Protein AF-0000000085179871 (afdb_homodimer)

Sequence (334 aa):
MARILAFILALGLALAQHQHGSPSQSSPERAFLSGMIAHHEGALEMARLALPALKDPEVKAWAESILKEQEGEIRAMRALLPRFGGLDGGAYQAMRGEMVDLLARLRAAQDRERAFVELMLLHHKGAVEMALEVLLSGRDTEVLNLAKAIALAQTEEIHRFRLWLLRMARILAFILALGLALAQHQHGSPSQSSPERAFLSGMIAHHEGALEMARLALPALKDPEVKAWAESILKEQEGEIRAMRALLPRFGGLDGGAYQAMRGEMVDLLARLRAAQDRERAFVELMLLHHKGAVEMALEVLLSGRDTEVLNLAKAIALAQTEEIHRFRLWLLR

pLDDT: mean 89.03, std 23.15, range [27.95, 99.0]

Solvent-accessible surface area (backbone atoms only — not comparable to full-atom values): 18170 Å² total; per-residue (Å²): 136,83,80,77,79,75,76,76,74,75,76,71,74,73,70,72,70,68,74,64,74,63,86,83,71,66,50,50,57,25,36,44,42,22,22,48,40,29,44,37,51,33,49,41,55,42,32,63,67,41,55,86,66,43,77,54,67,67,61,46,50,48,39,54,48,47,46,53,52,40,52,52,49,40,54,54,40,60,70,50,30,64,83,57,76,33,78,33,62,66,40,21,50,56,30,37,54,55,29,52,52,54,43,50,53,45,71,69,38,88,56,42,50,64,40,46,46,54,49,48,35,53,52,32,51,52,49,32,53,51,24,50,55,32,44,74,66,47,86,52,66,70,59,46,52,49,29,48,52,49,27,46,53,33,47,55,48,33,51,55,39,40,59,56,68,71,105,135,81,78,75,76,76,76,73,75,74,74,71,74,73,71,73,69,69,73,63,73,64,86,84,71,66,50,49,58,26,36,44,43,24,22,49,39,28,44,38,50,35,50,42,54,43,32,65,67,40,57,86,67,44,77,54,68,68,59,46,49,48,39,53,48,47,45,54,52,38,51,53,50,39,54,54,41,61,70,50,30,64,84,57,77,33,78,33,62,65,40,22,50,56,30,37,52,56,30,51,51,53,42,50,53,46,72,69,39,87,57,42,50,64,41,48,45,55,50,47,36,52,52,32,51,52,50,31,53,51,24,50,56,32,46,74,66,47,86,51,66,69,58,46,50,48,30,47,52,50,28,46,55,33,47,56,48,32,51,53,41,40,59,55,68,71,105

Foldseek 3Di:
DPPPPPPPPPPPPPPPPPPPPPPPPQALLQLLLQLLLLLLVLLLLLLVVLLVVADDPVLNVVSVVSNVVSVVLNVVSQVCNVVRPHHPPVSNVVNNVVSVVLSVQLVPDPRNSLSSLVSLLVSLVVLLVSLVVCCVGPDDPVSVVSSVVSNVVSVVSNVVSVVVNVD/DPPPPPPPPPPPPPPPPPPPPPPPPQALLQLLLQLLLLLLVLLLLLLVVLLVVADDPVLNVVSVVSNVVSVVLNVVSQVCNVVRPHHPPVSNVVNNVVSVVLSVQLVPDPRNSLSSLVSLLVSLVVLLVSLVVCCVGPDDPVSVVSSVVSNVVSVVSNVVSVVVNVD

Radius of gyration: 27.86 Å; Cα contacts (8 Å, |Δi|>4): 367; chains: 2; bounding box: 119×83×83 Å

Organism: NCBI:txid751945

Secondary structure (DSSP, 8-state):
---------------------SS----HHHHHHHHHHHHHHHHHHHHHHHGGG--SHHHHHHHHHHHHHHHHHHHHHHHHGGGGTS--HHHHHHHHHHHHHHHHHHHH-SSHHHHHHHHHHHHHHHHHHHHHHHHHH---HHHHHHHHHHHHHHHHHHHHHHHHHT-/---------------------SS----HHHHHHHHHHHHHHHHHHHHHHHGGG--SHHHHHHHHHHHHHHHHHHHHHHHHGGGGTS--HHHHHHHHHHHHHHHHHHHH-SSHHHHHHHHHHHHHHHHHHHHHHHHHH---HHHHHHHHHHHHHHHHHHHHHHHHHT-

Structure (mmCIF, N/CA/C/O backbone):
data_AF-0000000085179871-model_v1
#
loop_
_entity.id
_entity.type
_entity.pdbx_description
1 polymer 'DUF305 domain-containing protein'
#
loop_
_atom_site.group_PDB
_atom_site.id
_atom_site.type_symbol
_atom_site.label_atom_id
_atom_site.label_alt_id
_atom_site.label_comp_id
_atom_site.label_asym_id
_atom_site.label_entity_id
_atom_site.label_seq_id
_atom_site.pdbx_PDB_ins_code
_atom_site.Cartn_x
_atom_site.Cartn_y
_atom_site.Cartn_z
_atom_site.occupancy
_atom_site.B_iso_or_equiv
_atom_site.auth_seq_id
_atom_site.auth_comp_id
_atom_site.auth_asym_id
_atom_site.auth_atom_id
_atom_site.pdbx_PDB_model_num
ATOM 1 N N . MET A 1 1 ? 57.094 -14.352 -62.594 1 28.33 1 MET A N 1
ATOM 2 C CA . MET A 1 1 ? 56.75 -13.297 -61.656 1 28.33 1 MET A CA 1
ATOM 3 C C . MET A 1 1 ? 55.375 -13.531 -61.031 1 28.33 1 MET A C 1
ATOM 5 O O . MET A 1 1 ? 54.344 -13.289 -61.688 1 28.33 1 MET A O 1
ATOM 9 N N . ALA A 1 2 ? 55.312 -14.609 -60.25 1 33.41 2 ALA A N 1
ATOM 10 C CA . ALA A 1 2 ? 54.188 -15.234 -59.531 1 33.41 2 ALA A CA 1
ATOM 11 C C . ALA A 1 2 ? 53.531 -14.258 -58.562 1 33.41 2 ALA A C 1
ATOM 13 O O . ALA A 1 2 ? 54.219 -13.711 -57.688 1 33.41 2 ALA A O 1
ATOM 14 N N . ARG A 1 3 ? 52.562 -13.438 -59.031 1 28.19 3 ARG A N 1
ATOM 15 C CA . ARG A 1 3 ? 51.844 -12.414 -58.281 1 28.19 3 ARG A CA 1
ATOM 16 C C . ARG A 1 3 ? 51.156 -13.008 -57.031 1 28.19 3 ARG A C 1
ATOM 18 O O . ARG A 1 3 ? 50.406 -13.984 -57.125 1 28.19 3 ARG A O 1
ATOM 25 N N . ILE A 1 4 ? 51.812 -13.07 -55.906 1 30.19 4 ILE A N 1
ATOM 26 C CA . ILE A 1 4 ? 51.438 -13.438 -54.562 1 30.19 4 ILE A CA 1
ATOM 27 C C . ILE A 1 4 ? 50.25 -12.57 -54.125 1 30.19 4 ILE A C 1
ATOM 29 O O . ILE A 1 4 ? 50.406 -11.352 -54 1 30.19 4 ILE A O 1
ATOM 33 N N . LEU A 1 5 ? 49.062 -12.773 -54.625 1 29.72 5 LEU A N 1
ATOM 34 C CA . LEU A 1 5 ? 47.906 -12.016 -54.156 1 29.72 5 LEU A CA 1
ATOM 35 C C . LEU A 1 5 ? 47.688 -12.211 -52.656 1 29.72 5 LEU A C 1
ATOM 37 O O . LEU A 1 5 ? 47.5 -13.336 -52.188 1 29.72 5 LEU A O 1
ATOM 41 N N . ALA A 1 6 ? 48.344 -11.344 -51.844 1 29.2 6 ALA A N 1
ATOM 42 C CA . ALA A 1 6 ? 48.219 -11.266 -50.406 1 29.2 6 ALA A CA 1
ATOM 43 C C . ALA A 1 6 ? 46.75 -11.016 -50 1 29.2 6 ALA A C 1
ATOM 45 O O . ALA A 1 6 ? 46.156 -10.039 -50.438 1 29.2 6 ALA A O 1
ATOM 46 N N . PHE A 1 7 ? 46 -12.109 -49.875 1 28.59 7 PHE A N 1
ATOM 47 C CA . PHE A 1 7 ? 44.656 -12.008 -49.312 1 28.59 7 PHE A CA 1
ATOM 48 C C . PHE A 1 7 ? 44.656 -11.32 -47.969 1 28.59 7 PHE A C 1
ATOM 50 O O . PHE A 1 7 ? 45.344 -11.781 -47.031 1 28.59 7 PHE A O 1
ATOM 57 N N . ILE A 1 8 ? 44.625 -9.984 -47.969 1 29.17 8 ILE A N 1
ATOM 58 C CA . ILE A 1 8 ? 44.5 -9.203 -46.75 1 29.17 8 ILE A CA 1
ATOM 59 C C . ILE A 1 8 ? 43.219 -9.617 -46 1 29.17 8 ILE A C 1
ATOM 61 O O . ILE A 1 8 ? 42.125 -9.508 -46.531 1 29.17 8 ILE A O 1
ATOM 65 N N . LEU A 1 9 ? 43.344 -10.688 -45.219 1 29.89 9 LEU A N 1
ATOM 66 C CA . LEU A 1 9 ? 42.312 -11.086 -44.281 1 29.89 9 LEU A CA 1
ATOM 67 C C . LEU A 1 9 ? 41.875 -9.906 -43.438 1 29.89 9 LEU A C 1
ATOM 69 O O . LEU A 1 9 ? 42.656 -9.344 -42.688 1 29.89 9 LEU A O 1
ATOM 73 N N . ALA A 1 10 ? 40.938 -9.086 -43.969 1 30.11 10 ALA A N 1
ATOM 74 C CA . ALA A 1 10 ? 40.281 -8.047 -43.156 1 30.11 10 ALA A CA 1
ATOM 75 C C . ALA A 1 10 ? 39.688 -8.633 -41.906 1 30.11 10 ALA A C 1
ATOM 77 O O . ALA A 1 10 ? 38.781 -9.477 -41.969 1 30.11 10 ALA A O 1
ATOM 78 N N . LEU A 1 11 ? 40.531 -8.867 -40.875 1 32.94 11 LEU A N 1
ATOM 79 C CA . LEU A 1 11 ? 40.031 -9.133 -39.531 1 32.94 11 LEU A CA 1
ATOM 80 C C . LEU A 1 11 ? 39 -8.109 -39.125 1 32.94 11 LEU A C 1
ATOM 82 O O . LEU A 1 11 ? 39.281 -6.922 -39 1 32.94 11 LEU A O 1
ATOM 86 N N . GLY A 1 12 ? 37.812 -8.188 -39.75 1 30.86 12 GLY A N 1
ATOM 87 C CA . GLY A 1 12 ? 36.75 -7.383 -39.188 1 30.86 12 GLY A CA 1
ATOM 88 C C . GLY A 1 12 ? 36.625 -7.473 -37.688 1 30.86 12 GLY A C 1
ATOM 89 O O . GLY A 1 12 ? 36.438 -8.562 -37.125 1 30.86 12 GLY A O 1
ATOM 90 N N . LEU A 1 13 ? 37.438 -6.66 -37 1 33.62 13 LEU A N 1
ATOM 91 C CA . LEU A 1 13 ? 37.25 -6.406 -35.562 1 33.62 13 LEU A CA 1
ATOM 92 C C . LEU A 1 13 ? 35.75 -6.176 -35.25 1 33.62 13 LEU A C 1
ATOM 94 O O . LEU A 1 13 ? 35.188 -5.16 -35.656 1 33.62 13 LEU A O 1
ATOM 98 N N . ALA A 1 14 ? 34.969 -7.195 -35.344 1 34.03 14 ALA A N 1
ATOM 99 C CA . ALA A 1 14 ? 33.656 -7.051 -34.719 1 34.03 14 ALA A CA 1
ATOM 100 C C . ALA A 1 14 ? 33.75 -6.355 -33.375 1 34.03 14 ALA A C 1
ATOM 102 O O . ALA A 1 14 ? 34.312 -6.918 -32.406 1 34.03 14 ALA A O 1
ATOM 103 N N . LEU A 1 15 ? 34.031 -5.047 -33.344 1 30.52 15 LEU A N 1
ATOM 104 C CA . LEU A 1 15 ? 33.781 -4.355 -32.062 1 30.52 15 LEU A CA 1
ATOM 105 C C . LEU A 1 15 ? 32.438 -4.809 -31.453 1 30.52 15 LEU A C 1
ATOM 107 O O . LEU A 1 15 ? 31.391 -4.664 -32.062 1 30.52 15 LEU A O 1
ATOM 111 N N . ALA A 1 16 ? 32.406 -5.941 -30.812 1 34.38 16 ALA A N 1
ATOM 112 C CA . ALA A 1 16 ? 31.312 -6.156 -29.859 1 34.38 16 ALA A CA 1
ATOM 113 C C . ALA A 1 16 ? 30.938 -4.852 -29.156 1 34.38 16 ALA A C 1
ATOM 115 O O . ALA A 1 16 ? 31.734 -4.309 -28.375 1 34.38 16 ALA A O 1
ATOM 116 N N . GLN A 1 17 ? 30.297 -3.949 -29.828 1 31.55 17 GLN A N 1
ATOM 117 C CA . GLN A 1 17 ? 29.688 -2.869 -29.062 1 31.55 17 GLN A CA 1
ATOM 118 C C . GLN A 1 17 ? 29.125 -3.377 -27.734 1 31.55 17 GLN A C 1
ATOM 120 O O . GLN A 1 17 ? 28.297 -4.281 -27.719 1 31.55 17 GLN A O 1
ATOM 125 N N . HIS A 1 18 ? 29.938 -3.461 -26.75 1 34.62 18 HIS A N 1
ATOM 126 C CA . HIS A 1 18 ? 29.375 -3.465 -25.406 1 34.62 18 HIS A CA 1
ATOM 127 C C . HIS A 1 18 ? 28.125 -2.602 -25.328 1 34.62 18 HIS A C 1
ATOM 129 O O . HIS A 1 18 ? 28.156 -1.416 -25.656 1 34.62 18 HIS A O 1
ATOM 135 N N . GLN A 1 19 ? 27.031 -3.018 -25.828 1 33.88 19 GLN A N 1
ATOM 136 C CA . GLN A 1 19 ? 25.828 -2.307 -25.438 1 33.88 19 GLN A CA 1
ATOM 137 C C . GLN A 1 19 ? 25.984 -1.624 -24.078 1 33.88 19 GLN A C 1
ATOM 139 O O . GLN A 1 19 ? 26.219 -2.289 -23.062 1 33.88 19 GLN A O 1
ATOM 144 N N . HIS A 1 20 ? 26.75 -0.564 -23.969 1 34.75 20 HIS A N 1
ATOM 145 C CA . HIS A 1 20 ? 26.578 0.352 -22.859 1 34.75 20 HIS A CA 1
ATOM 146 C C . HIS A 1 20 ? 25.125 0.351 -22.359 1 34.75 20 HIS A C 1
ATOM 148 O O . HIS A 1 20 ? 24.203 0.518 -23.156 1 34.75 20 HIS A O 1
ATOM 154 N N . GLY A 1 21 ? 24.75 -0.452 -21.469 1 37.41 21 GLY A N 1
ATOM 155 C CA . GLY A 1 21 ? 23.469 -0.139 -20.844 1 37.41 21 GLY A CA 1
ATOM 156 C C . GLY A 1 21 ? 23.125 1.337 -20.906 1 37.41 21 GLY A C 1
ATOM 157 O O . GLY A 1 21 ? 24.016 2.191 -20.844 1 37.41 21 GLY A O 1
ATOM 158 N N . SER A 1 22 ? 22.406 1.811 -21.844 1 40.19 22 SER A N 1
ATOM 159 C CA . SER A 1 22 ? 22.016 3.207 -22 1 40.19 22 SER A CA 1
ATOM 160 C C . SER A 1 22 ? 22.297 4.004 -20.734 1 40.19 22 SER A C 1
ATOM 162 O O . SER A 1 22 ? 22.406 3.438 -19.641 1 40.19 22 SER A O 1
ATOM 164 N N . PRO A 1 23 ? 22.375 5.293 -20.594 1 41.72 23 PRO A N 1
ATOM 165 C CA . PRO A 1 23 ? 22.625 6.098 -19.391 1 41.72 23 PRO A CA 1
ATOM 166 C C . PRO A 1 23 ? 22.031 5.484 -18.125 1 41.72 23 PRO A C 1
ATOM 168 O O . PRO A 1 23 ? 21.062 4.723 -18.203 1 41.72 23 PRO A O 1
ATOM 171 N N . SER A 1 24 ? 22.781 5.215 -16.938 1 47.66 24 SER A N 1
ATOM 172 C CA . SER A 1 24 ? 22.891 4.426 -15.719 1 47.66 24 SER A CA 1
ATOM 173 C C . SER A 1 24 ? 21.547 4.363 -14.977 1 47.66 24 SER A C 1
ATOM 175 O O . SER A 1 24 ? 21.141 5.348 -14.367 1 47.66 24 SER A O 1
ATOM 177 N N . GLN A 1 25 ? 20.484 3.887 -15.516 1 65.62 25 GLN A N 1
ATOM 178 C CA . GLN A 1 25 ? 19.203 3.723 -14.852 1 65.62 25 GLN A CA 1
ATOM 179 C C . GLN A 1 25 ? 19.375 3.393 -13.375 1 65.62 25 GLN A C 1
ATOM 181 O O . GLN A 1 25 ? 20.141 2.492 -13.023 1 65.62 25 GLN A O 1
ATOM 186 N N . SER A 1 26 ? 19.062 4.395 -12.555 1 85.56 26 SER A N 1
ATOM 187 C CA . SER A 1 26 ? 19.078 4.246 -11.102 1 85.56 26 SER A CA 1
ATOM 188 C C . SER A 1 26 ? 18.438 2.934 -10.68 1 85.56 26 SER A C 1
ATOM 190 O O . SER A 1 26 ? 17.422 2.512 -11.258 1 85.56 26 SER A O 1
ATOM 192 N N . SER A 1 27 ? 19.281 2.125 -10 1 96.94 27 SER A N 1
ATOM 193 C CA . SER A 1 27 ? 18.672 0.918 -9.453 1 96.94 27 SER A CA 1
ATOM 194 C C . SER A 1 27 ? 17.359 1.239 -8.742 1 96.94 27 SER A C 1
ATOM 196 O O . SER A 1 27 ? 17.141 2.371 -8.305 1 96.94 27 SER A O 1
ATOM 198 N N . PRO A 1 28 ? 16.438 0.298 -8.695 1 98.19 28 PRO A N 1
ATOM 199 C CA . PRO A 1 28 ? 15.219 0.526 -7.926 1 98.19 28 PRO A CA 1
ATOM 200 C C . PRO A 1 28 ? 15.5 0.984 -6.496 1 98.19 28 PRO A C 1
ATOM 202 O O . PRO A 1 28 ? 14.781 1.826 -5.961 1 98.19 28 PRO A O 1
ATOM 205 N N . GLU A 1 29 ? 16.594 0.468 -5.93 1 98.81 29 GLU A N 1
ATOM 206 C CA . GLU A 1 29 ? 16.969 0.862 -4.57 1 98.81 29 GLU A CA 1
ATOM 207 C C . GLU A 1 29 ? 17.344 2.338 -4.512 1 98.81 29 GLU A C 1
ATOM 209 O O . GLU A 1 29 ? 16.875 3.07 -3.635 1 98.81 29 GLU A O 1
ATOM 214 N N . ARG A 1 30 ? 18.188 2.717 -5.434 1 98.81 30 ARG A N 1
ATOM 215 C CA . ARG A 1 30 ? 18.688 4.086 -5.445 1 98.81 30 ARG A CA 1
ATOM 216 C C . ARG A 1 30 ? 17.547 5.082 -5.672 1 98.81 30 ARG A C 1
ATOM 218 O O . ARG A 1 30 ? 17.469 6.105 -4.988 1 98.81 30 ARG A O 1
ATOM 225 N N . ALA A 1 31 ? 16.719 4.805 -6.598 1 98.81 31 ALA A N 1
ATOM 226 C CA . ALA A 1 31 ? 15.586 5.68 -6.887 1 98.81 31 ALA A CA 1
ATOM 227 C C . ALA A 1 31 ? 14.633 5.754 -5.695 1 98.81 31 ALA A C 1
ATOM 229 O O . ALA A 1 31 ? 14.18 6.836 -5.32 1 98.81 31 ALA A O 1
ATOM 230 N N . PHE A 1 32 ? 14.32 4.602 -5.117 1 98.94 32 PHE A N 1
ATOM 231 C CA . PHE A 1 32 ? 13.43 4.535 -3.961 1 98.94 32 PHE A CA 1
ATOM 232 C C . PHE A 1 32 ? 14 5.336 -2.795 1 98.94 32 PHE A C 1
ATOM 234 O O . PHE A 1 32 ? 13.32 6.215 -2.252 1 98.94 32 PHE A O 1
ATOM 241 N N . LEU A 1 33 ? 15.203 5.055 -2.445 1 98.94 33 LEU A N 1
ATOM 242 C CA . LEU A 1 33 ? 15.82 5.719 -1.302 1 98.94 33 LEU A CA 1
ATOM 243 C C . LEU A 1 33 ? 15.875 7.23 -1.516 1 98.94 33 LEU A C 1
ATOM 245 O O . LEU A 1 33 ? 15.516 8 -0.623 1 98.94 33 LEU A O 1
ATOM 249 N N . SER A 1 34 ? 16.25 7.637 -2.678 1 98.94 34 SER A N 1
ATOM 250 C CA . SER A 1 34 ? 16.406 9.055 -2.975 1 98.94 34 SER A CA 1
ATOM 251 C C . SER A 1 34 ? 15.07 9.781 -2.943 1 98.94 34 SER A C 1
ATOM 253 O O . SER A 1 34 ? 14.938 10.828 -2.312 1 98.94 34 SER A O 1
ATOM 255 N N . GLY A 1 35 ? 14.094 9.18 -3.588 1 98.94 35 GLY A N 1
ATOM 256 C CA . GLY A 1 35 ? 12.766 9.781 -3.574 1 98.94 35 GLY A CA 1
ATOM 257 C C . GLY A 1 35 ? 12.125 9.789 -2.199 1 98.94 35 GLY A C 1
ATOM 258 O O . GLY A 1 35 ? 11.492 10.766 -1.809 1 98.94 35 GLY A O 1
ATOM 259 N N . MET A 1 36 ? 12.297 8.719 -1.451 1 99 36 MET A N 1
ATOM 260 C CA . MET A 1 36 ? 11.672 8.586 -0.138 1 99 36 MET A CA 1
ATOM 261 C C . MET A 1 36 ? 12.312 9.531 0.871 1 99 36 MET A C 1
ATOM 263 O O . MET A 1 36 ? 11.633 10.047 1.76 1 99 36 MET A O 1
ATOM 267 N N . ILE A 1 37 ? 13.586 9.773 0.728 1 99 37 ILE A N 1
ATOM 268 C CA . ILE A 1 37 ? 14.242 10.766 1.575 1 99 37 ILE A CA 1
ATOM 269 C C . ILE A 1 37 ? 13.578 12.125 1.384 1 99 37 ILE A C 1
ATOM 271 O O . ILE A 1 37 ? 13.18 12.773 2.357 1 99 37 ILE A O 1
ATOM 275 N N . ALA A 1 38 ? 13.422 12.57 0.143 1 99 38 ALA A N 1
ATOM 276 C CA . ALA A 1 38 ? 12.773 13.852 -0.132 1 99 38 ALA A CA 1
ATOM 277 C C . ALA A 1 38 ? 11.328 13.844 0.365 1 99 38 ALA A C 1
ATOM 279 O O . ALA A 1 38 ? 10.844 14.844 0.905 1 99 38 ALA A O 1
ATOM 280 N N . HIS A 1 39 ? 10.648 12.742 0.159 1 99 39 HIS A N 1
ATOM 281 C CA . HIS A 1 39 ? 9.266 12.562 0.604 1 99 39 HIS A CA 1
ATOM 282 C C . HIS A 1 39 ? 9.148 12.758 2.111 1 99 39 HIS A C 1
ATOM 284 O O . HIS A 1 39 ? 8.297 13.516 2.58 1 99 39 HIS A O 1
ATOM 290 N N . HIS A 1 40 ? 10.062 12.109 2.865 1 99 40 HIS A N 1
ATOM 291 C CA . HIS A 1 40 ? 10.062 12.203 4.32 1 99 40 HIS A CA 1
ATOM 292 C C . HIS A 1 40 ? 10.461 13.594 4.785 1 99 40 HIS A C 1
ATOM 294 O O . HIS A 1 40 ? 9.938 14.094 5.785 1 99 40 HIS A O 1
ATOM 300 N N . GLU A 1 41 ? 11.422 14.203 4.109 1 98.94 41 GLU A N 1
ATOM 301 C CA . GLU A 1 41 ? 11.789 15.57 4.441 1 98.94 41 GLU A CA 1
ATOM 302 C C . GLU A 1 41 ? 10.602 16.516 4.301 1 98.94 41 GLU A C 1
ATOM 304 O O . GLU A 1 41 ? 10.414 17.422 5.121 1 98.94 41 GLU A O 1
ATOM 309 N N . GLY A 1 42 ? 9.812 16.281 3.275 1 98.94 42 GLY A N 1
ATOM 310 C CA . GLY A 1 42 ? 8.586 17.047 3.129 1 98.94 42 GLY A CA 1
ATOM 311 C C . GLY A 1 42 ? 7.629 16.875 4.297 1 98.94 42 GLY A C 1
ATOM 312 O O . GLY A 1 42 ? 7 17.844 4.738 1 98.94 42 GLY A O 1
ATOM 313 N N . ALA A 1 43 ? 7.508 15.695 4.797 1 98.94 43 ALA A N 1
ATOM 314 C CA . ALA A 1 43 ? 6.652 15.43 5.953 1 98.94 43 ALA A CA 1
ATOM 315 C C . ALA A 1 43 ? 7.125 16.219 7.176 1 98.94 43 ALA A C 1
ATOM 317 O O . ALA A 1 43 ? 6.309 16.719 7.949 1 98.94 43 ALA A O 1
ATOM 318 N N . LEU A 1 44 ? 8.43 16.219 7.363 1 99 44 LEU A N 1
ATOM 319 C CA . LEU A 1 44 ? 8.977 16.969 8.484 1 99 44 LEU A CA 1
ATOM 320 C C . LEU A 1 44 ? 8.609 18.453 8.375 1 99 44 LEU A C 1
ATOM 322 O O . LEU A 1 44 ? 8.203 19.062 9.359 1 99 44 LEU A O 1
ATOM 326 N N . GLU A 1 45 ? 8.766 19.031 7.242 1 98.94 45 GLU A N 1
ATOM 327 C CA . GLU A 1 45 ? 8.422 20.422 7.035 1 98.94 45 GLU A CA 1
ATOM 328 C C . GLU A 1 45 ? 6.938 20.672 7.309 1 98.94 45 GLU A C 1
ATOM 330 O O . GLU A 1 45 ? 6.578 21.656 7.953 1 98.94 45 GLU A O 1
ATOM 335 N N . MET A 1 46 ? 6.094 19.766 6.859 1 99 46 MET A N 1
ATOM 336 C CA . MET A 1 46 ? 4.656 19.906 7.066 1 99 46 MET A CA 1
ATOM 337 C C . MET A 1 46 ? 4.309 19.828 8.547 1 99 46 MET A C 1
ATOM 339 O O . MET A 1 46 ? 3.502 20.609 9.047 1 99 46 MET A O 1
ATOM 343 N N . ALA A 1 47 ? 4.879 18.859 9.211 1 98.94 47 ALA A N 1
ATOM 344 C CA . ALA A 1 47 ? 4.609 18.688 10.641 1 98.94 47 ALA A CA 1
ATOM 345 C C . ALA A 1 47 ? 5.055 19.922 11.43 1 98.94 47 ALA A C 1
ATOM 347 O O . ALA A 1 47 ? 4.324 20.406 12.289 1 98.94 47 ALA A O 1
ATOM 348 N N . ARG A 1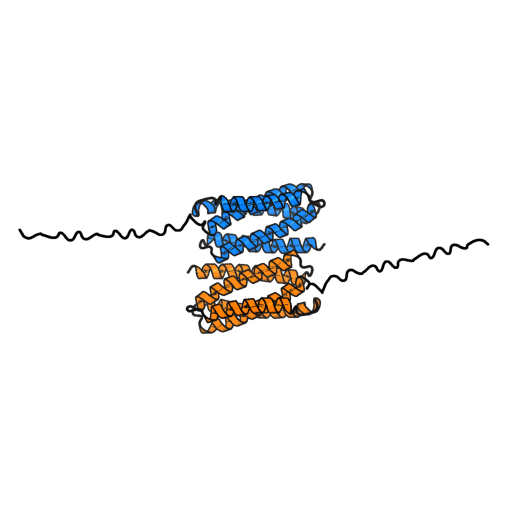 48 ? 6.242 20.406 11.125 1 98.94 48 ARG A N 1
ATOM 349 C CA . ARG A 1 48 ? 6.762 21.594 11.812 1 98.94 48 ARG A CA 1
ATOM 350 C C . ARG A 1 48 ? 5.887 22.812 11.555 1 98.94 48 ARG A C 1
ATOM 352 O O . ARG A 1 48 ? 5.648 23.609 12.453 1 98.94 48 ARG A O 1
ATOM 359 N N . LEU A 1 49 ? 5.391 22.922 10.375 1 98.94 49 LEU A N 1
ATOM 360 C CA . LEU A 1 49 ? 4.5 24.031 10.023 1 98.94 49 LEU A CA 1
ATOM 361 C C . LEU A 1 49 ? 3.184 23.922 10.789 1 98.94 49 LEU A C 1
ATOM 363 O O . LEU A 1 49 ? 2.625 24.922 11.219 1 98.94 49 LEU A O 1
ATOM 367 N N . ALA A 1 50 ? 2.689 22.734 10.938 1 98.88 50 ALA A N 1
ATOM 368 C CA . ALA A 1 50 ? 1.349 22.516 11.469 1 98.88 50 ALA A CA 1
ATOM 369 C C . ALA A 1 50 ? 1.342 22.625 12.992 1 98.88 50 ALA A C 1
ATOM 371 O O . ALA A 1 50 ? 0.336 23.016 13.594 1 98.88 50 ALA A O 1
ATOM 372 N N . LEU A 1 51 ? 2.439 22.25 13.625 1 98.81 51 LEU A N 1
ATOM 373 C CA . LEU A 1 51 ? 2.504 21.984 15.062 1 98.81 51 LEU A CA 1
ATOM 374 C C . LEU A 1 51 ? 1.948 23.172 15.859 1 98.81 51 LEU A C 1
ATOM 376 O O . LEU A 1 51 ? 1.088 22.984 16.719 1 98.81 51 LEU A O 1
ATOM 380 N N . PRO A 1 52 ? 2.236 24.469 15.555 1 98.44 52 PRO A N 1
ATOM 381 C CA . PRO A 1 52 ? 1.756 25.594 16.375 1 98.44 52 PRO A CA 1
ATOM 382 C C . PRO A 1 52 ? 0.243 25.766 16.297 1 98.44 52 PRO A C 1
ATOM 384 O O . PRO A 1 52 ? -0.36 26.375 17.188 1 98.44 52 PRO A O 1
ATOM 387 N N . ALA A 1 53 ? -0.372 25.234 15.289 1 98.12 53 ALA A N 1
ATOM 388 C CA . ALA A 1 53 ? -1.792 25.469 15.047 1 98.12 53 ALA A CA 1
ATOM 389 C C . ALA A 1 53 ? -2.637 24.297 15.523 1 98.12 53 ALA A C 1
ATOM 391 O O . ALA A 1 53 ? -3.869 24.359 15.5 1 98.12 53 ALA A O 1
ATOM 392 N N . LEU A 1 54 ? -2.023 23.188 15.906 1 98.75 54 LEU A N 1
ATOM 393 C CA . LEU A 1 54 ? -2.764 21.984 16.25 1 98.75 54 LEU A CA 1
ATOM 394 C C . LEU A 1 54 ? -3.398 22.109 17.625 1 98.75 54 LEU A C 1
ATOM 396 O O . LEU A 1 54 ? -2.746 22.531 18.578 1 98.75 54 LEU A O 1
ATOM 400 N N . LYS A 1 55 ? -4.645 21.734 17.688 1 98.62 55 LYS A N 1
ATOM 401 C CA . LYS A 1 55 ? -5.387 21.859 18.938 1 98.62 55 LYS A CA 1
ATOM 402 C C . LYS A 1 55 ? -5.688 20.484 19.547 1 98.62 55 LYS A C 1
ATOM 404 O O . LYS A 1 55 ? -5.602 20.297 20.766 1 98.62 55 LYS A O 1
ATOM 409 N N . ASP A 1 56 ? -6.07 19.594 18.688 1 98.75 56 ASP A N 1
ATOM 410 C CA . ASP A 1 56 ? -6.398 18.25 19.141 1 98.75 56 ASP A CA 1
ATOM 411 C C . ASP A 1 56 ? -5.156 17.516 19.656 1 98.75 56 ASP A C 1
ATOM 413 O O . ASP A 1 56 ? -4.176 17.375 18.922 1 98.75 56 ASP A O 1
ATOM 417 N N . PRO A 1 57 ? -5.133 16.984 20.875 1 98.81 57 PRO A N 1
ATOM 418 C CA . PRO A 1 57 ? -3.951 16.312 21.422 1 98.81 57 PRO A CA 1
ATOM 419 C C . PRO A 1 57 ? -3.535 15.086 20.625 1 98.81 57 PRO A C 1
ATOM 421 O O . PRO A 1 57 ? -2.346 14.766 20.547 1 98.81 57 PRO A O 1
ATOM 424 N N . GLU A 1 58 ? -4.48 14.438 20.078 1 98.81 58 GLU A N 1
ATOM 425 C CA . GLU A 1 58 ? -4.152 13.273 19.25 1 98.81 58 GLU A CA 1
ATOM 426 C C . GLU A 1 58 ? -3.379 13.68 18 1 98.81 58 GLU A C 1
ATOM 428 O O . GLU A 1 58 ? -2.383 13.047 17.641 1 98.81 58 GLU A O 1
ATOM 433 N N . VAL A 1 59 ? -3.838 14.719 17.375 1 98.94 59 VAL A N 1
ATOM 434 C CA . VAL A 1 59 ? -3.176 15.188 16.156 1 98.94 59 VAL A CA 1
ATOM 435 C C . VAL A 1 59 ? -1.789 15.727 16.5 1 98.94 59 VAL A C 1
ATOM 437 O O . VAL A 1 59 ? -0.829 15.5 15.758 1 98.94 59 VAL A O 1
ATOM 440 N N . LYS A 1 60 ? -1.636 16.406 17.609 1 98.94 60 LYS A N 1
ATOM 441 C CA . LYS A 1 60 ? -0.328 16.875 18.062 1 98.94 60 LYS A CA 1
ATOM 442 C C . LYS A 1 60 ? 0.626 15.695 18.266 1 98.94 60 LYS A C 1
ATOM 444 O O . LYS A 1 60 ? 1.779 15.742 17.844 1 98.94 60 LYS A O 1
ATOM 449 N N . ALA A 1 61 ? 0.128 14.672 18.875 1 98.88 61 ALA A N 1
ATOM 450 C CA . ALA A 1 61 ? 0.946 13.492 19.125 1 98.88 61 ALA A CA 1
ATOM 451 C C . ALA A 1 61 ? 1.387 12.852 17.812 1 98.88 61 ALA A C 1
ATOM 453 O O . ALA A 1 61 ? 2.516 12.367 17.688 1 98.88 61 ALA A O 1
ATOM 454 N N . TRP A 1 62 ? 0.428 12.867 16.812 1 98.94 62 TRP A N 1
ATOM 455 C CA . TRP A 1 62 ? 0.79 12.336 15.508 1 98.94 62 TRP A CA 1
ATOM 456 C C . TRP A 1 62 ? 1.909 13.156 14.875 1 98.94 62 TRP A C 1
ATOM 458 O O . TRP A 1 62 ? 2.873 12.602 14.344 1 98.94 62 TRP A O 1
ATOM 468 N N . ALA A 1 63 ? 1.792 14.438 14.898 1 98.94 63 ALA A N 1
ATOM 469 C CA . ALA A 1 63 ? 2.811 15.305 14.312 1 98.94 63 ALA A CA 1
ATOM 470 C C . ALA A 1 63 ? 4.172 15.07 14.953 1 98.94 63 ALA A C 1
ATOM 472 O O . ALA A 1 63 ? 5.188 14.969 14.258 1 98.94 63 ALA A O 1
ATOM 473 N N . GLU A 1 64 ? 4.199 14.922 16.266 1 98.88 64 GLU A N 1
ATOM 474 C CA . GLU A 1 64 ? 5.441 14.672 16.984 1 98.88 64 GLU A CA 1
ATOM 475 C C . GLU A 1 64 ? 6.012 13.305 16.641 1 98.88 64 GLU A C 1
ATOM 477 O O . GLU A 1 64 ? 7.223 13.156 16.469 1 98.88 64 GLU A O 1
ATOM 482 N N . SER A 1 65 ? 5.164 12.312 16.562 1 98.88 65 SER A N 1
ATOM 483 C CA . SER A 1 65 ? 5.605 10.969 16.203 1 98.88 65 SER A CA 1
ATOM 484 C C . SER A 1 65 ? 6.164 10.938 14.781 1 98.88 65 SER A C 1
ATOM 486 O O . SER A 1 65 ? 7.16 10.266 14.516 1 98.88 65 SER A O 1
ATOM 488 N N . ILE A 1 66 ? 5.5 11.656 13.914 1 98.94 66 ILE A N 1
ATOM 489 C CA . ILE A 1 66 ? 5.945 11.727 12.523 1 98.94 66 ILE A CA 1
ATOM 490 C C . ILE A 1 66 ? 7.344 12.336 12.461 1 98.94 66 ILE A C 1
ATOM 492 O O . ILE A 1 66 ? 8.211 11.844 11.742 1 98.94 66 ILE A O 1
ATOM 496 N N . LEU A 1 67 ? 7.602 13.406 13.195 1 98.94 67 LEU A N 1
ATOM 497 C CA . LEU A 1 67 ? 8.93 14.016 13.234 1 98.94 67 LEU A CA 1
ATOM 498 C C . LEU A 1 67 ? 9.984 13 13.633 1 98.94 67 LEU A C 1
ATOM 500 O O . LEU A 1 67 ? 11.023 12.883 12.984 1 98.94 67 LEU A O 1
ATOM 504 N N . LYS A 1 68 ? 9.695 12.227 14.641 1 98.88 68 LYS A N 1
ATOM 505 C CA . LYS A 1 68 ? 10.664 11.266 15.164 1 98.88 68 LYS A CA 1
ATOM 506 C C . LYS A 1 68 ? 10.867 10.109 14.188 1 98.88 68 LYS A C 1
ATOM 508 O O . LYS A 1 68 ? 12.008 9.773 13.852 1 98.88 68 LYS A O 1
ATOM 513 N N . GLU A 1 69 ? 9.781 9.547 13.719 1 98.81 69 GLU A N 1
ATOM 514 C CA . GLU A 1 69 ? 9.836 8.352 12.883 1 98.81 69 GLU A CA 1
ATOM 515 C C . GLU A 1 69 ? 10.453 8.656 11.523 1 98.81 69 GLU A C 1
ATOM 517 O O . GLU A 1 69 ? 11.344 7.934 11.062 1 98.81 69 GLU A O 1
ATOM 522 N N . GLN A 1 70 ? 10.062 9.727 10.898 1 98.81 70 GLN A N 1
ATOM 523 C CA . GLN A 1 70 ? 10.555 10.047 9.57 1 98.81 70 GLN A CA 1
ATOM 524 C C . GLN A 1 70 ? 12.016 10.5 9.617 1 98.81 70 GLN A C 1
ATOM 526 O O . GLN A 1 70 ? 12.781 10.242 8.68 1 98.81 70 GLN A O 1
ATOM 531 N N . GLU A 1 71 ? 12.391 11.203 10.664 1 98.81 71 GLU A N 1
ATOM 532 C CA . GLU A 1 71 ? 13.805 11.539 10.828 1 98.81 71 GLU A CA 1
ATOM 533 C C . GLU A 1 71 ? 14.664 10.289 10.945 1 98.81 71 GLU A C 1
ATOM 535 O O . GLU A 1 71 ? 15.727 10.195 10.328 1 98.81 71 GLU A O 1
ATOM 540 N N . GLY A 1 72 ? 14.203 9.344 11.781 1 98.88 72 GLY A N 1
ATOM 541 C CA . GLY A 1 72 ? 14.914 8.086 11.922 1 98.88 72 GLY A CA 1
ATOM 542 C C . GLY A 1 72 ? 15.039 7.32 10.617 1 98.88 72 GLY A C 1
ATOM 543 O O . GLY A 1 72 ? 16.094 6.781 10.305 1 98.88 72 GLY A O 1
ATOM 544 N N . GLU A 1 73 ? 13.984 7.305 9.836 1 98.94 73 GLU A N 1
ATOM 545 C CA . GLU A 1 73 ? 14 6.59 8.562 1 98.94 73 GLU A CA 1
ATOM 546 C C . GLU A 1 73 ? 14.883 7.293 7.539 1 98.94 73 GLU A C 1
ATOM 548 O O . GLU A 1 73 ? 15.547 6.641 6.734 1 98.94 73 GLU A O 1
ATOM 553 N N . ILE A 1 74 ? 14.898 8.625 7.551 1 98.94 74 ILE A N 1
ATOM 554 C CA . ILE A 1 74 ? 15.812 9.367 6.691 1 98.94 74 ILE A CA 1
ATOM 555 C C . ILE A 1 74 ? 17.25 8.961 6.996 1 98.94 74 ILE A C 1
ATOM 557 O O . ILE A 1 74 ? 18.047 8.711 6.078 1 98.94 74 ILE A O 1
ATOM 561 N N . ARG A 1 75 ? 17.609 8.875 8.312 1 98.88 75 ARG A N 1
ATOM 562 C CA . ARG A 1 75 ? 18.953 8.477 8.695 1 98.88 75 ARG A CA 1
ATOM 563 C C . ARG A 1 75 ? 19.281 7.078 8.172 1 98.88 75 ARG A C 1
ATOM 565 O O . ARG A 1 75 ? 20.359 6.855 7.621 1 98.88 75 ARG A O 1
ATOM 572 N N . ALA A 1 76 ? 18.344 6.18 8.312 1 98.94 76 ALA A N 1
ATOM 573 C CA . ALA A 1 76 ? 18.531 4.812 7.824 1 98.94 76 ALA A CA 1
ATOM 574 C C . ALA A 1 76 ? 18.734 4.789 6.312 1 98.94 76 ALA A C 1
ATOM 576 O O . ALA A 1 76 ? 19.625 4.109 5.805 1 98.94 76 ALA A O 1
ATOM 577 N N . MET A 1 77 ? 17.953 5.547 5.566 1 98.94 77 MET A N 1
ATOM 578 C CA . MET A 1 77 ? 18.016 5.562 4.109 1 98.94 77 MET A CA 1
ATOM 579 C C . MET A 1 77 ? 19.312 6.203 3.629 1 98.94 77 MET A C 1
ATOM 581 O O . MET A 1 77 ? 19.938 5.723 2.68 1 98.94 77 MET A O 1
ATOM 585 N N . ARG A 1 78 ? 19.703 7.254 4.277 1 98.88 78 ARG A N 1
ATOM 586 C CA . ARG A 1 78 ? 20.953 7.914 3.916 1 98.88 78 ARG A CA 1
ATOM 587 C C . ARG A 1 78 ? 22.141 6.992 4.145 1 98.88 78 ARG A C 1
ATOM 589 O O . ARG A 1 78 ? 23.109 7.023 3.387 1 98.88 78 ARG A O 1
ATOM 596 N N . ALA A 1 79 ? 22.047 6.184 5.188 1 98.88 79 ALA A N 1
ATOM 597 C CA . ALA A 1 79 ? 23.141 5.25 5.492 1 98.88 79 ALA A CA 1
ATOM 598 C C . ALA A 1 79 ? 23.234 4.164 4.426 1 98.88 79 ALA A C 1
ATOM 600 O O . ALA A 1 79 ? 24.328 3.627 4.184 1 98.88 79 ALA A O 1
ATOM 601 N N . LEU A 1 80 ? 22.141 3.861 3.738 1 98.81 80 LEU A N 1
ATOM 602 C CA . LEU A 1 80 ? 22.094 2.803 2.734 1 98.81 80 LEU A CA 1
ATOM 603 C C . LEU A 1 80 ? 22.516 3.334 1.367 1 98.81 80 LEU A C 1
ATOM 605 O O . LEU A 1 80 ? 23.047 2.588 0.544 1 98.81 80 LEU A O 1
ATOM 609 N N . LEU A 1 81 ? 22.375 4.555 1.11 1 98.5 81 LEU A N 1
ATOM 610 C CA . LEU A 1 81 ? 22.438 5.172 -0.21 1 98.5 81 LEU A CA 1
ATOM 611 C C . LEU A 1 81 ? 23.812 4.988 -0.841 1 98.5 81 LEU A C 1
ATOM 613 O O . LEU A 1 81 ? 23.922 4.746 -2.045 1 98.5 81 LEU A O 1
ATOM 617 N N . PRO A 1 82 ? 24.938 5.027 -0.074 1 98.25 82 PRO A N 1
ATOM 618 C CA . PRO A 1 82 ? 26.266 4.859 -0.678 1 98.25 82 PRO A CA 1
ATOM 619 C C . PRO A 1 82 ? 26.438 3.498 -1.345 1 98.25 82 PRO A C 1
ATOM 621 O O . PRO A 1 82 ? 27.156 3.381 -2.34 1 98.25 82 PRO A O 1
ATOM 624 N N . ARG A 1 83 ? 25.703 2.502 -0.913 1 98 83 ARG A N 1
ATOM 625 C CA . ARG A 1 83 ? 25.781 1.163 -1.487 1 98 83 ARG A CA 1
ATOM 626 C C . ARG A 1 83 ? 25.297 1.155 -2.93 1 98 83 ARG A C 1
ATOM 628 O O . ARG A 1 83 ? 25.578 0.228 -3.688 1 98 83 ARG A O 1
ATOM 635 N N . PHE A 1 84 ? 24.594 2.193 -3.256 1 98.31 84 PHE A N 1
ATOM 636 C CA . PHE A 1 84 ? 23.953 2.188 -4.562 1 98.31 84 PHE A CA 1
ATOM 637 C C . PHE A 1 84 ? 24.453 3.35 -5.418 1 98.31 84 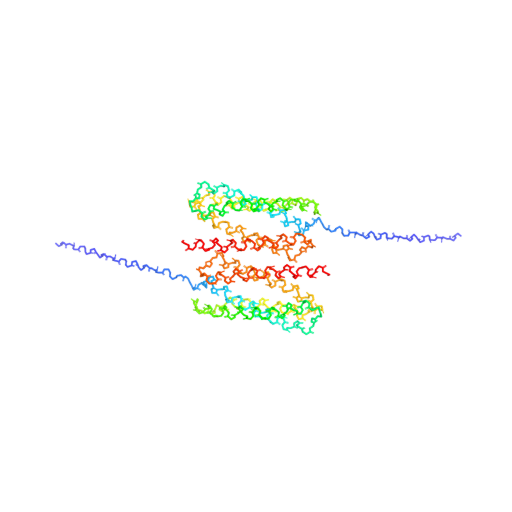PHE A C 1
ATOM 639 O O . PHE A 1 84 ? 23.797 3.732 -6.391 1 98.31 84 PHE A O 1
ATOM 646 N N . GLY A 1 85 ? 25.516 3.992 -5.062 1 97.69 85 GLY A N 1
ATOM 647 C CA . GLY A 1 85 ? 26.125 5.023 -5.887 1 97.69 85 GLY A CA 1
ATOM 648 C C . GLY A 1 85 ? 25.75 6.43 -5.469 1 97.69 85 GLY A C 1
ATOM 649 O O . GLY A 1 85 ? 26 7.391 -6.191 1 97.69 85 GLY A O 1
ATOM 650 N N . GLY A 1 86 ? 25.109 6.531 -4.348 1 98.25 86 GLY A N 1
ATOM 651 C CA . GLY A 1 86 ? 24.766 7.844 -3.816 1 98.25 86 GLY A CA 1
ATOM 652 C C . GLY A 1 86 ? 23.391 8.328 -4.27 1 98.25 86 GLY A C 1
ATOM 653 O O . GLY A 1 86 ? 22.578 7.539 -4.727 1 98.25 86 GLY A O 1
ATOM 654 N N . LEU A 1 87 ? 23.141 9.586 -4.039 1 98.56 87 LEU A N 1
ATOM 655 C CA . LEU A 1 87 ? 21.828 10.188 -4.258 1 98.56 87 LEU A CA 1
ATOM 656 C C . LEU A 1 87 ? 21.484 10.227 -5.746 1 98.56 87 LEU A C 1
ATOM 658 O O . LEU A 1 87 ? 22.312 10.633 -6.566 1 98.56 87 LEU A O 1
ATOM 662 N N . ASP A 1 88 ? 20.359 9.695 -6.031 1 98.5 88 ASP A N 1
ATOM 663 C CA . ASP A 1 88 ? 19.766 9.961 -7.336 1 98.5 88 ASP A CA 1
ATOM 664 C C . ASP A 1 88 ? 19.109 11.344 -7.367 1 98.5 88 ASP A C 1
ATOM 666 O O . ASP A 1 88 ? 17.969 11.5 -6.938 1 98.5 88 ASP A O 1
ATOM 670 N N . GLY A 1 89 ? 19.859 12.312 -7.91 1 98.19 89 GLY A N 1
ATOM 671 C CA . GLY A 1 89 ? 19.406 13.695 -7.906 1 98.19 89 GLY A CA 1
ATOM 672 C C . GLY A 1 89 ? 18.078 13.883 -8.617 1 98.19 89 GLY A C 1
ATOM 673 O O . GLY A 1 89 ? 17.234 14.688 -8.188 1 98.19 89 GLY A O 1
ATOM 674 N N . GLY A 1 90 ? 17.906 13.188 -9.656 1 98.25 90 GLY A N 1
ATOM 675 C CA . GLY A 1 90 ? 16.656 13.281 -10.398 1 98.25 90 GLY A CA 1
ATOM 676 C C . GLY A 1 90 ? 15.453 12.836 -9.602 1 98.25 90 GLY A C 1
ATOM 677 O O . GLY A 1 90 ? 14.469 13.57 -9.484 1 98.25 90 GLY A O 1
ATOM 678 N N . ALA A 1 91 ? 15.492 11.641 -8.977 1 98.5 91 ALA A N 1
ATOM 679 C CA . ALA A 1 91 ? 14.406 11.125 -8.148 1 98.5 91 ALA A CA 1
ATOM 680 C C . ALA A 1 91 ? 14.156 12.023 -6.945 1 98.5 91 ALA A C 1
ATOM 682 O O . ALA A 1 91 ? 13.008 12.289 -6.59 1 98.5 91 ALA A O 1
ATOM 683 N N . TYR A 1 92 ? 15.203 12.484 -6.363 1 98.81 92 TYR A N 1
ATOM 684 C CA . TYR A 1 92 ? 15.109 13.375 -5.211 1 98.81 92 TYR A CA 1
ATOM 685 C C . TYR A 1 92 ? 14.398 14.672 -5.574 1 98.81 92 TYR A C 1
ATOM 687 O O . TYR A 1 92 ? 13.461 15.086 -4.883 1 98.81 92 TYR A O 1
ATOM 695 N N . GLN A 1 93 ? 14.82 15.234 -6.672 1 98.75 93 GLN A N 1
ATOM 696 C CA . GLN A 1 93 ? 14.281 16.531 -7.055 1 98.75 93 GLN A CA 1
ATOM 697 C C . GLN A 1 93 ? 12.828 16.422 -7.488 1 98.75 93 GLN A C 1
ATOM 699 O O . GLN A 1 93 ? 12.016 17.312 -7.195 1 98.75 93 GLN A O 1
ATOM 704 N N . ALA A 1 94 ? 12.508 15.398 -8.188 1 98.75 94 ALA A N 1
ATOM 705 C CA . ALA A 1 94 ? 11.117 15.188 -8.586 1 98.75 94 ALA A CA 1
ATOM 706 C C . ALA A 1 94 ? 10.211 15.094 -7.363 1 98.75 94 ALA A C 1
ATOM 708 O O . ALA A 1 94 ? 9.172 15.758 -7.305 1 98.75 94 ALA A O 1
ATOM 709 N N . MET A 1 95 ? 10.641 14.336 -6.391 1 98.88 95 MET A N 1
ATOM 710 C CA . MET A 1 95 ? 9.844 14.164 -5.184 1 98.88 95 MET A CA 1
ATOM 711 C C . MET A 1 95 ? 9.82 15.445 -4.355 1 98.88 95 MET A C 1
ATOM 713 O O . MET A 1 95 ? 8.789 15.797 -3.785 1 98.88 95 MET A O 1
ATOM 717 N N . ARG A 1 96 ? 10.922 16.141 -4.301 1 98.88 96 ARG A N 1
ATOM 718 C CA . ARG A 1 96 ? 10.961 17.422 -3.611 1 98.88 96 ARG A CA 1
ATOM 719 C C . ARG A 1 96 ? 9.914 18.375 -4.172 1 98.88 96 ARG A C 1
ATOM 721 O O . ARG A 1 96 ? 9.25 19.109 -3.42 1 98.88 96 ARG A O 1
ATOM 728 N N . GLY A 1 97 ? 9.828 18.375 -5.457 1 98.88 97 GLY A N 1
ATOM 729 C CA . GLY A 1 97 ? 8.812 19.203 -6.086 1 98.88 97 GLY A CA 1
ATOM 730 C C . GLY A 1 97 ? 7.406 18.859 -5.645 1 98.88 97 GLY A C 1
ATOM 731 O O . GLY A 1 97 ? 6.613 19.75 -5.328 1 98.88 97 GLY A O 1
ATOM 732 N N . GLU A 1 98 ? 7.051 17.594 -5.578 1 98.88 98 GLU A N 1
ATOM 733 C CA . GLU A 1 98 ? 5.738 17.156 -5.117 1 98.88 98 GLU A CA 1
ATOM 734 C C . GLU A 1 98 ? 5.492 17.578 -3.672 1 98.88 98 GLU A C 1
ATOM 736 O O . GLU A 1 98 ? 4.383 17.984 -3.32 1 98.88 98 GLU A O 1
ATOM 741 N N . MET A 1 99 ? 6.52 17.484 -2.879 1 98.94 99 MET A N 1
ATOM 742 C CA . MET A 1 99 ? 6.367 17.828 -1.467 1 98.94 99 MET A CA 1
ATOM 743 C C . MET A 1 99 ? 6.184 19.328 -1.279 1 98.94 99 MET A C 1
ATOM 745 O O . MET A 1 99 ? 5.457 19.766 -0.384 1 98.94 99 MET A O 1
ATOM 749 N N . VAL A 1 100 ? 6.859 20.094 -2.096 1 98.81 100 VAL A N 1
ATOM 750 C CA . VAL A 1 100 ? 6.68 21.547 -2.051 1 98.81 100 VAL A CA 1
ATOM 751 C C . VAL A 1 100 ? 5.223 21.891 -2.346 1 98.81 100 VAL A C 1
ATOM 753 O O . VAL A 1 100 ? 4.645 22.766 -1.7 1 98.81 100 VAL A O 1
ATOM 756 N N . ASP A 1 101 ? 4.645 21.203 -3.25 1 98.81 101 ASP A N 1
ATOM 757 C CA . ASP A 1 101 ? 3.238 21.422 -3.584 1 98.81 101 ASP A CA 1
ATOM 758 C C . ASP A 1 101 ? 2.334 21.078 -2.402 1 98.81 101 ASP A C 1
ATOM 760 O O . ASP A 1 101 ? 1.391 21.812 -2.104 1 98.81 101 ASP A O 1
ATOM 764 N N . LEU A 1 102 ? 2.57 19.984 -1.749 1 98.81 102 LEU A N 1
ATOM 765 C CA . LEU A 1 102 ? 1.772 19.578 -0.595 1 98.81 102 LEU A CA 1
ATOM 766 C C . LEU A 1 102 ? 1.916 20.594 0.54 1 98.81 102 LEU A C 1
ATOM 768 O O . LEU A 1 102 ? 0.936 20.922 1.21 1 98.81 102 LEU A O 1
ATOM 772 N N . LEU A 1 103 ? 3.162 21.031 0.74 1 98.88 103 LEU A N 1
ATOM 773 C CA . LEU A 1 103 ? 3.412 22.047 1.763 1 98.88 103 LEU A CA 1
ATOM 774 C C . LEU A 1 103 ? 2.646 23.328 1.458 1 98.88 103 LEU A C 1
ATOM 776 O O . LEU A 1 103 ? 2.088 23.953 2.363 1 98.88 103 LEU A O 1
ATOM 780 N N . ALA A 1 104 ? 2.605 23.703 0.225 1 98.88 104 ALA A N 1
ATOM 781 C CA . ALA A 1 104 ? 1.881 24.906 -0.182 1 98.88 104 ALA A CA 1
ATOM 782 C C . ALA A 1 104 ? 0.39 24.781 0.12 1 98.88 104 ALA A C 1
ATOM 784 O O . ALA A 1 104 ? -0.246 25.734 0.564 1 98.88 104 ALA A O 1
ATOM 785 N N . ARG A 1 105 ? -0.14 23.625 -0.118 1 98.88 105 ARG A N 1
ATOM 786 C CA . ARG A 1 105 ? -1.545 23.375 0.19 1 98.88 105 ARG A CA 1
ATOM 787 C C . ARG A 1 105 ? -1.809 23.516 1.686 1 98.88 105 ARG A C 1
ATOM 789 O O . ARG A 1 105 ? -2.832 24.062 2.094 1 98.88 105 ARG A O 1
ATOM 796 N N . LEU A 1 106 ? -0.899 23 2.447 1 98.94 106 LEU A N 1
ATOM 797 C CA . LEU A 1 106 ? -1.045 23.109 3.895 1 98.94 106 LEU A CA 1
ATOM 798 C C . LEU A 1 106 ? -0.973 24.562 4.34 1 98.94 106 LEU A C 1
ATOM 800 O O . LEU A 1 106 ? -1.763 25 5.18 1 98.94 106 LEU A O 1
ATOM 804 N N . ARG A 1 107 ? -0.054 25.312 3.795 1 98.75 107 ARG A N 1
ATOM 805 C CA . ARG A 1 107 ? 0.129 26.719 4.133 1 98.75 107 ARG A CA 1
ATOM 806 C C . ARG A 1 107 ? -1.124 27.531 3.811 1 98.75 107 ARG A C 1
ATOM 808 O O . ARG A 1 107 ? -1.479 28.453 4.543 1 98.75 107 ARG A O 1
ATOM 815 N N . ALA A 1 108 ? -1.822 27.109 2.834 1 98.56 108 ALA A N 1
ATOM 816 C CA . ALA A 1 108 ? -2.955 27.891 2.332 1 98.56 108 ALA A CA 1
ATOM 817 C C . ALA A 1 108 ? -4.246 27.5 3.043 1 98.56 108 ALA A C 1
ATOM 819 O O . ALA A 1 108 ? -5.273 28.156 2.895 1 98.56 108 ALA A O 1
ATOM 820 N N . ALA A 1 109 ? -4.195 26.469 3.84 1 98.62 109 ALA A N 1
ATOM 821 C CA . ALA A 1 109 ? -5.414 25.906 4.414 1 98.62 109 ALA A CA 1
ATOM 822 C C . ALA A 1 109 ? -5.973 26.812 5.508 1 98.62 109 ALA A C 1
ATOM 824 O O . ALA A 1 109 ? -5.219 27.375 6.301 1 98.62 109 ALA A O 1
ATOM 825 N N . GLN A 1 110 ? -7.25 26.984 5.508 1 98.06 110 GLN A N 1
ATOM 826 C CA . GLN A 1 110 ? -7.934 27.766 6.535 1 98.06 110 GLN A CA 1
ATOM 827 C C . GLN A 1 110 ? -7.977 27.016 7.859 1 98.06 110 GLN A C 1
ATOM 829 O O . GLN A 1 110 ? -7.645 27.578 8.906 1 98.06 110 GLN A O 1
ATOM 834 N N . ASP A 1 111 ? -8.383 25.766 7.801 1 98.25 111 ASP A N 1
ATOM 835 C CA . ASP A 1 111 ? -8.305 24.844 8.938 1 98.25 111 ASP A CA 1
ATOM 836 C C . ASP A 1 111 ? -7.023 24.016 8.883 1 98.25 111 ASP A C 1
ATOM 838 O O . ASP A 1 111 ? -7.012 22.922 8.312 1 98.25 111 ASP A O 1
ATOM 842 N N . ARG A 1 112 ? -6.035 24.406 9.477 1 98.56 112 ARG A N 1
ATOM 843 C CA . ARG A 1 112 ? -4.711 23.812 9.32 1 98.56 112 ARG A CA 1
ATOM 844 C C . ARG A 1 112 ? -4.656 22.422 9.953 1 98.56 112 ARG A C 1
ATOM 846 O O . ARG A 1 112 ? -3.957 21.547 9.461 1 98.56 112 ARG A O 1
ATOM 853 N N . GLU A 1 113 ? -5.375 22.266 11.047 1 98.81 113 GLU A N 1
ATOM 854 C CA . GLU A 1 113 ? -5.363 20.969 11.711 1 98.81 113 GLU A CA 1
ATOM 855 C C . GLU A 1 113 ? -5.98 19.891 10.828 1 98.81 113 GLU A C 1
ATOM 857 O O . GLU A 1 113 ? -5.383 18.828 10.617 1 98.81 113 GLU A O 1
ATOM 862 N N . ARG A 1 114 ? -7.16 20.141 10.336 1 98.81 114 ARG A N 1
ATOM 863 C CA . ARG A 1 114 ? -7.805 19.156 9.461 1 98.81 114 ARG A CA 1
ATOM 864 C C . ARG A 1 114 ? -7.004 18.953 8.18 1 98.81 114 ARG A C 1
ATOM 866 O O . ARG A 1 114 ? -6.836 17.828 7.719 1 98.81 114 ARG A O 1
ATOM 873 N N . ALA A 1 115 ? -6.461 20.047 7.609 1 98.94 115 ALA A N 1
ATOM 874 C CA . ALA A 1 115 ? -5.656 19.953 6.395 1 98.94 115 ALA A CA 1
ATOM 875 C C . ALA A 1 115 ? -4.402 19.109 6.629 1 98.94 115 ALA A C 1
ATOM 877 O O . ALA A 1 115 ? -3.99 18.344 5.754 1 98.94 115 ALA A O 1
ATOM 878 N N . PHE A 1 116 ? -3.816 19.297 7.812 1 99 116 PHE A N 1
ATOM 879 C CA . PHE A 1 116 ? -2.633 18.516 8.133 1 99 116 PHE A CA 1
ATOM 880 C C . PHE A 1 116 ? -2.947 17.016 8.086 1 99 116 PHE A C 1
ATOM 882 O O . PHE A 1 116 ? -2.225 16.25 7.449 1 99 116 PHE A O 1
ATOM 889 N N . VAL A 1 117 ? -4.043 16.594 8.688 1 98.94 117 VAL A N 1
ATOM 890 C CA . VAL A 1 117 ? -4.402 15.18 8.727 1 98.94 117 VAL A CA 1
ATOM 891 C C . VAL A 1 117 ? -4.723 14.688 7.316 1 98.94 117 VAL A C 1
ATOM 893 O O . VAL A 1 117 ? -4.266 13.625 6.906 1 98.94 117 VAL A O 1
ATOM 896 N N . GLU A 1 118 ? -5.426 15.484 6.555 1 98.88 118 GLU A N 1
ATOM 897 C CA . GLU A 1 118 ? -5.781 15.109 5.191 1 98.88 118 GLU A CA 1
ATOM 898 C C . GLU A 1 118 ? -4.543 14.953 4.316 1 98.88 118 GLU A C 1
ATOM 900 O O . GLU A 1 118 ? -4.418 13.977 3.572 1 98.88 118 GLU A O 1
ATOM 905 N N . LEU A 1 119 ? -3.684 15.867 4.414 1 98.94 119 LEU A N 1
ATOM 906 C CA . LEU A 1 119 ? -2.51 15.859 3.549 1 98.94 119 LEU A CA 1
ATOM 907 C C . LEU A 1 119 ? -1.507 14.805 4 1 98.94 119 LEU A C 1
ATOM 909 O O . LEU A 1 119 ? -0.803 14.219 3.174 1 98.94 119 LEU A O 1
ATOM 913 N N . MET A 1 120 ? -1.491 14.57 5.309 1 98.94 120 MET A N 1
ATOM 914 C CA . MET A 1 120 ? -0.636 13.492 5.801 1 98.94 120 MET A CA 1
ATOM 915 C C . MET A 1 120 ? -1.173 12.133 5.363 1 98.94 120 MET A C 1
ATOM 917 O O . MET A 1 120 ? -0.399 11.211 5.098 1 98.94 120 MET A O 1
ATOM 921 N N . LEU A 1 121 ? -2.477 12.047 5.309 1 98.94 121 LEU A N 1
ATOM 922 C CA . LEU A 1 121 ? -3.086 10.852 4.738 1 98.94 121 LEU A CA 1
ATOM 923 C C . LEU A 1 121 ? -2.596 10.617 3.311 1 98.94 121 LEU A C 1
ATOM 925 O O . LEU A 1 121 ? -2.176 9.516 2.965 1 98.94 121 LEU A O 1
ATOM 929 N N . LEU A 1 122 ? -2.59 11.633 2.457 1 98.88 122 LEU A N 1
ATOM 930 C CA . LEU A 1 122 ? -2.123 11.547 1.078 1 98.88 122 LEU A CA 1
ATOM 931 C C . LEU A 1 122 ? -0.626 11.25 1.028 1 98.88 122 LEU A C 1
ATOM 933 O O . LEU A 1 122 ? -0.176 10.438 0.216 1 98.88 122 LEU A O 1
ATOM 937 N N . HIS A 1 123 ? 0.118 11.945 1.883 1 98.94 123 HIS A N 1
ATOM 938 C CA . HIS A 1 123 ? 1.554 11.711 1.992 1 98.94 123 HIS A CA 1
ATOM 939 C C . HIS A 1 123 ? 1.856 10.25 2.281 1 98.94 123 HIS A C 1
ATOM 941 O O . HIS A 1 123 ? 2.682 9.633 1.602 1 98.94 123 HIS A O 1
ATOM 947 N N . HIS A 1 124 ? 1.131 9.68 3.283 1 98.94 124 HIS A N 1
ATOM 948 C CA . HIS A 1 124 ? 1.359 8.297 3.689 1 98.94 124 HIS A CA 1
ATOM 949 C C . HIS A 1 124 ? 0.966 7.328 2.584 1 98.94 124 HIS A C 1
ATOM 951 O O . HIS A 1 124 ? 1.618 6.297 2.395 1 98.94 124 HIS A O 1
ATOM 957 N N . LYS A 1 125 ? -0.082 7.637 1.864 1 98.94 125 LYS A N 1
ATOM 958 C CA . LYS A 1 125 ? -0.433 6.809 0.714 1 98.94 125 LYS A CA 1
ATOM 959 C C . LYS A 1 125 ? 0.707 6.762 -0.299 1 98.94 125 LYS A C 1
ATOM 961 O O . LYS A 1 125 ? 1.043 5.695 -0.816 1 98.94 125 LYS A O 1
ATOM 966 N N . GLY A 1 126 ? 1.291 7.902 -0.598 1 98.94 126 GLY A N 1
ATOM 967 C CA . GLY A 1 126 ? 2.428 7.961 -1.505 1 98.94 126 GLY A CA 1
ATOM 968 C C . GLY A 1 126 ? 3.598 7.109 -1.05 1 98.94 126 GLY A C 1
ATOM 969 O O . GLY A 1 126 ? 4.246 6.449 -1.865 1 98.94 126 GLY A O 1
ATOM 970 N N . ALA A 1 127 ? 3.873 7.109 0.246 1 98.94 127 ALA A N 1
ATOM 971 C CA . ALA A 1 127 ? 4.973 6.309 0.786 1 98.94 127 ALA A CA 1
ATOM 972 C C . ALA A 1 127 ? 4.723 4.82 0.568 1 98.94 127 ALA A C 1
ATOM 974 O O . ALA A 1 127 ? 5.633 4.082 0.183 1 98.94 127 ALA A O 1
ATOM 975 N N . VAL A 1 128 ? 3.482 4.391 0.889 1 99 128 VAL A N 1
ATOM 976 C CA . VAL A 1 128 ? 3.152 2.98 0.707 1 99 128 VAL A CA 1
ATOM 977 C C . VAL A 1 128 ? 3.311 2.6 -0.764 1 99 128 VAL A C 1
ATOM 979 O O . VAL A 1 128 ? 3.904 1.567 -1.084 1 99 128 VAL A O 1
ATOM 982 N N . GLU A 1 129 ? 2.865 3.469 -1.649 1 98.94 129 GLU A N 1
ATOM 983 C CA . GLU A 1 129 ? 2.959 3.186 -3.078 1 98.94 129 GLU A CA 1
ATOM 984 C C . GLU A 1 129 ? 4.414 3.111 -3.531 1 98.94 129 GLU A C 1
ATOM 986 O O . GLU A 1 129 ? 4.781 2.232 -4.312 1 98.94 129 GLU A O 1
ATOM 991 N N . MET A 1 130 ? 5.211 4.008 -3.053 1 98.94 130 MET A N 1
ATOM 992 C CA . MET A 1 130 ? 6.633 3.979 -3.393 1 98.94 130 MET A CA 1
ATOM 993 C C . MET A 1 130 ? 7.289 2.709 -2.861 1 98.94 130 MET A C 1
ATOM 995 O O . MET A 1 130 ? 8.133 2.111 -3.535 1 98.94 130 MET A O 1
ATOM 999 N N . ALA A 1 131 ? 6.945 2.344 -1.628 1 99 131 ALA A N 1
ATOM 1000 C CA . ALA A 1 131 ? 7.488 1.124 -1.036 1 99 131 ALA A CA 1
ATOM 1001 C C . ALA A 1 131 ? 7.098 -0.104 -1.854 1 99 131 ALA A C 1
ATOM 1003 O O . ALA A 1 131 ? 7.922 -0.992 -2.084 1 99 131 ALA A O 1
ATOM 1004 N N . LEU A 1 132 ? 5.863 -0.13 -2.309 1 98.94 132 LEU A N 1
ATOM 1005 C CA . LEU A 1 132 ? 5.402 -1.256 -3.113 1 98.94 132 LEU A CA 1
ATOM 1006 C C . LEU A 1 132 ? 6.191 -1.355 -4.414 1 98.94 132 LEU A C 1
ATOM 1008 O O . LEU A 1 132 ? 6.496 -2.457 -4.875 1 98.94 132 LEU A O 1
ATOM 1012 N N . GLU A 1 133 ? 6.484 -0.238 -4.965 1 98.81 133 GLU A N 1
ATOM 1013 C CA . GLU A 1 133 ? 7.227 -0.252 -6.223 1 98.81 133 GLU A CA 1
ATOM 1014 C C . GLU A 1 133 ? 8.594 -0.897 -6.047 1 98.81 133 GLU A C 1
ATOM 1016 O O . GLU A 1 133 ? 9.023 -1.705 -6.879 1 98.81 133 GLU A O 1
ATOM 1021 N N . VAL A 1 134 ? 9.312 -0.531 -5.008 1 98.88 134 VAL A N 1
ATOM 1022 C CA . VAL A 1 134 ? 10.633 -1.127 -4.836 1 98.88 134 VAL A CA 1
ATOM 1023 C C . VAL A 1 134 ? 10.492 -2.59 -4.422 1 98.88 134 VAL A C 1
ATOM 1025 O O . VAL A 1 134 ? 11.32 -3.428 -4.785 1 98.88 134 VAL A O 1
ATOM 1028 N N . LEU A 1 135 ? 9.438 -2.994 -3.74 1 98.88 135 LEU A N 1
ATOM 1029 C CA . LEU A 1 135 ? 9.195 -4.387 -3.369 1 98.88 135 LEU A CA 1
ATOM 1030 C C . LEU A 1 135 ? 8.961 -5.246 -4.605 1 98.88 135 LEU A C 1
ATOM 1032 O O . LEU A 1 135 ? 9.172 -6.457 -4.574 1 98.88 135 LEU A O 1
ATOM 1036 N N . LEU A 1 136 ? 8.523 -4.621 -5.695 1 98.5 136 LEU A N 1
ATOM 1037 C CA . LEU A 1 136 ? 8.258 -5.359 -6.93 1 98.5 136 LEU A CA 1
ATOM 1038 C C . LEU A 1 136 ? 9.57 -5.746 -7.613 1 98.5 136 LEU A C 1
ATOM 1040 O O . LEU A 1 136 ? 9.648 -6.797 -8.258 1 98.5 136 LEU A O 1
ATOM 1044 N N . SER A 1 137 ? 10.617 -4.902 -7.387 1 97.44 137 SER A N 1
ATOM 1045 C CA . SER A 1 137 ? 11.719 -5.102 -8.32 1 97.44 137 SER A CA 1
ATOM 1046 C C . SER A 1 137 ? 13.062 -4.996 -7.613 1 97.44 137 SER A C 1
ATOM 1048 O O . SER A 1 137 ? 14.109 -5.238 -8.219 1 97.44 137 SER A O 1
ATOM 1050 N N . GLY A 1 138 ? 13.07 -4.562 -6.352 1 98.44 138 GLY A N 1
ATOM 1051 C CA . GLY A 1 138 ? 14.32 -4.422 -5.621 1 98.44 138 GLY A CA 1
ATOM 1052 C C . GLY A 1 138 ? 15.055 -5.738 -5.43 1 98.44 138 GLY A C 1
ATOM 1053 O O . GLY A 1 138 ? 14.469 -6.812 -5.613 1 98.44 138 GLY A O 1
ATOM 1054 N N . ARG A 1 139 ? 16.391 -5.656 -5.137 1 98.56 139 ARG A N 1
ATOM 1055 C CA . ARG A 1 139 ? 17.188 -6.867 -5.012 1 98.56 139 ARG A CA 1
ATOM 1056 C C . ARG A 1 139 ? 17.938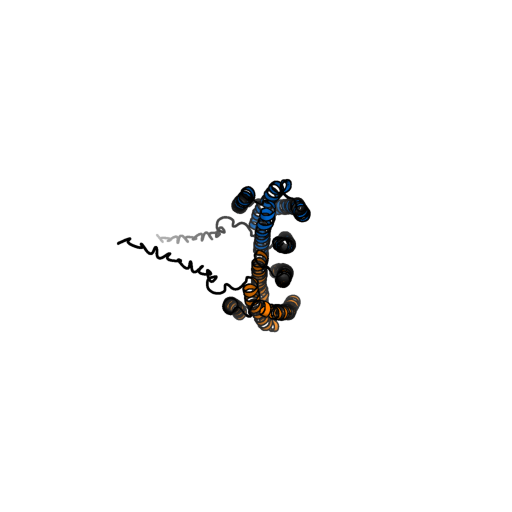 -6.895 -3.68 1 98.56 139 ARG A C 1
ATOM 1058 O O . ARG A 1 139 ? 18.5 -7.922 -3.297 1 98.56 139 ARG A O 1
ATOM 1065 N N . ASP A 1 140 ? 17.969 -5.73 -2.984 1 98.75 140 ASP A N 1
ATOM 1066 C CA . ASP A 1 140 ? 18.719 -5.633 -1.737 1 98.75 140 ASP A CA 1
ATOM 1067 C C . ASP A 1 140 ? 17.812 -5.91 -0.533 1 98.75 140 ASP A C 1
ATOM 1069 O O . ASP A 1 140 ? 16.859 -5.164 -0.279 1 98.75 140 ASP A O 1
ATOM 1073 N N . THR A 1 141 ? 18.156 -6.906 0.262 1 98.69 141 THR A N 1
ATOM 1074 C CA . THR A 1 141 ? 17.297 -7.395 1.334 1 98.69 141 THR A CA 1
ATOM 1075 C C . THR A 1 141 ? 17.094 -6.316 2.395 1 98.69 141 THR A C 1
ATOM 1077 O O . THR A 1 141 ? 16 -6.188 2.955 1 98.69 141 THR A O 1
ATOM 1080 N N . GLU A 1 142 ? 18.109 -5.555 2.697 1 98.81 142 GLU A N 1
ATOM 1081 C CA . GLU A 1 142 ? 17.969 -4.512 3.711 1 98.81 142 GLU A CA 1
ATOM 1082 C C . GLU A 1 142 ? 17 -3.424 3.248 1 98.81 142 GLU A C 1
ATOM 1084 O O . GLU A 1 142 ? 16.172 -2.945 4.031 1 98.81 142 GLU A O 1
ATOM 1089 N N . VAL A 1 143 ? 17.078 -3.068 1.979 1 98.94 143 VAL A N 1
ATOM 1090 C CA . VAL A 1 143 ? 16.172 -2.07 1.425 1 98.94 143 VAL A CA 1
ATOM 1091 C C . VAL A 1 143 ? 14.75 -2.627 1.389 1 98.94 143 VAL A C 1
ATOM 1093 O O . VAL A 1 143 ? 13.797 -1.922 1.718 1 98.94 143 VAL A O 1
ATOM 1096 N N . LEU A 1 144 ? 14.625 -3.891 1.004 1 98.94 144 LEU A N 1
ATOM 1097 C CA . LEU A 1 144 ? 13.305 -4.512 0.958 1 98.94 144 LEU A CA 1
ATOM 1098 C C . LEU A 1 144 ? 12.688 -4.57 2.35 1 98.94 144 LEU A C 1
ATOM 1100 O O . LEU A 1 144 ? 11.484 -4.332 2.51 1 98.94 144 LEU A O 1
ATOM 1104 N N . ASN A 1 145 ? 13.484 -4.859 3.35 1 98.94 145 ASN A N 1
ATOM 1105 C CA . ASN A 1 145 ? 13 -4.867 4.727 1 98.94 145 ASN A CA 1
ATOM 1106 C C . ASN A 1 145 ? 12.547 -3.477 5.168 1 98.94 145 ASN A C 1
ATOM 1108 O O . ASN A 1 145 ? 11.523 -3.338 5.84 1 98.94 145 ASN A O 1
ATOM 1112 N N . LEU A 1 146 ? 13.305 -2.514 4.801 1 98.94 146 LEU A N 1
ATOM 1113 C CA . LEU A 1 146 ? 12.945 -1.138 5.133 1 98.94 146 LEU A CA 1
ATOM 1114 C C . LEU A 1 146 ? 11.656 -0.731 4.438 1 98.94 146 LEU A C 1
ATOM 1116 O O . LEU A 1 146 ? 10.781 -0.117 5.055 1 98.94 146 LEU A O 1
ATOM 1120 N N . ALA A 1 147 ? 11.516 -1.044 3.168 1 98.94 147 ALA A N 1
ATOM 1121 C CA . ALA A 1 147 ? 10.312 -0.721 2.408 1 98.94 147 ALA A CA 1
ATOM 1122 C C . ALA A 1 147 ? 9.078 -1.358 3.039 1 98.94 147 ALA A C 1
ATOM 1124 O O . ALA A 1 147 ? 8.039 -0.708 3.182 1 98.94 147 ALA A O 1
ATOM 1125 N N . LYS A 1 148 ? 9.188 -2.625 3.424 1 99 148 LYS A N 1
ATOM 1126 C CA . LYS A 1 148 ? 8.086 -3.307 4.098 1 99 148 LYS A CA 1
ATOM 1127 C C . LYS A 1 148 ? 7.707 -2.592 5.391 1 99 148 LYS A C 1
ATOM 1129 O O . LYS A 1 148 ? 6.527 -2.344 5.648 1 99 148 LYS A O 1
ATOM 1134 N N . ALA A 1 149 ? 8.695 -2.268 6.145 1 98.94 149 ALA A N 1
ATOM 1135 C CA . ALA A 1 149 ? 8.438 -1.623 7.43 1 98.94 149 ALA A CA 1
ATOM 1136 C C . ALA A 1 149 ? 7.723 -0.289 7.246 1 98.94 149 ALA A C 1
ATOM 1138 O O . ALA A 1 149 ? 6.781 0.024 7.977 1 98.94 149 ALA A O 1
ATOM 1139 N N . ILE A 1 150 ? 8.172 0.462 6.293 1 98.94 150 ILE A N 1
ATOM 1140 C CA . ILE A 1 150 ? 7.559 1.755 6.016 1 98.94 150 ILE A CA 1
ATOM 1141 C C . ILE A 1 150 ? 6.113 1.554 5.562 1 98.94 150 ILE A C 1
ATOM 1143 O O . ILE A 1 150 ? 5.203 2.221 6.055 1 98.94 150 ILE A O 1
ATOM 1147 N N . ALA A 1 151 ? 5.875 0.635 4.66 1 99 151 ALA A N 1
ATOM 1148 C CA . ALA A 1 151 ? 4.535 0.388 4.133 1 99 151 ALA A CA 1
ATOM 1149 C C . ALA A 1 151 ? 3.578 -0.028 5.246 1 99 151 ALA A C 1
ATOM 1151 O O . ALA A 1 151 ? 2.441 0.447 5.309 1 99 151 ALA A O 1
ATOM 1152 N N . LEU A 1 152 ? 4.039 -0.883 6.113 1 98.94 152 LEU A N 1
ATOM 1153 C CA . LEU A 1 152 ? 3.188 -1.361 7.199 1 98.94 152 LEU A CA 1
ATOM 1154 C C . LEU A 1 152 ? 2.855 -0.231 8.164 1 98.94 152 LEU A C 1
ATOM 1156 O O . LEU A 1 152 ? 1.688 -0.02 8.5 1 98.94 152 LEU A O 1
ATOM 1160 N N . ALA A 1 153 ? 3.861 0.5 8.57 1 98.88 153 ALA A N 1
ATOM 1161 C CA . ALA A 1 153 ? 3.652 1.578 9.539 1 98.88 153 ALA A CA 1
ATOM 1162 C C . ALA A 1 153 ? 2.729 2.652 8.969 1 98.88 153 ALA A C 1
ATOM 1164 O O . ALA A 1 153 ? 1.792 3.092 9.641 1 98.88 153 ALA A O 1
ATOM 1165 N N . GLN A 1 154 ? 3 3.018 7.75 1 98.88 154 GLN A N 1
ATOM 1166 C CA . GLN A 1 154 ? 2.24 4.125 7.184 1 98.88 154 GLN A CA 1
ATOM 1167 C C . GLN A 1 154 ? 0.824 3.693 6.816 1 98.88 154 GLN A C 1
ATOM 1169 O O . GLN A 1 154 ? -0.11 4.496 6.867 1 98.88 154 GLN A O 1
ATOM 1174 N N . THR A 1 155 ? 0.593 2.408 6.543 1 98.94 155 THR A N 1
ATOM 1175 C CA . THR A 1 155 ? -0.761 1.9 6.348 1 98.94 155 THR A CA 1
ATOM 1176 C C . THR A 1 155 ? -1.565 1.998 7.641 1 98.94 155 THR A C 1
ATOM 1178 O O . THR A 1 155 ? -2.719 2.432 7.629 1 98.94 155 THR A O 1
ATOM 1181 N N . GLU A 1 156 ? -0.944 1.645 8.742 1 98.94 156 GLU A N 1
ATOM 1182 C CA . GLU A 1 156 ? -1.617 1.761 10.031 1 98.94 156 GLU A CA 1
ATOM 1183 C C . GLU A 1 156 ? -2.004 3.209 10.32 1 98.94 156 GLU A C 1
ATOM 1185 O O . GLU A 1 156 ? -3.113 3.479 10.781 1 98.94 156 GLU A O 1
ATOM 1190 N N . GLU A 1 157 ? -1.154 4.098 10.023 1 98.94 157 GLU A N 1
ATOM 1191 C CA . GLU A 1 157 ? -1.399 5.504 10.312 1 98.94 157 GLU A CA 1
ATOM 1192 C C . GLU A 1 157 ? -2.453 6.09 9.375 1 98.94 157 GLU A C 1
ATOM 1194 O O . GLU A 1 157 ? -3.264 6.922 9.789 1 98.94 157 GLU A O 1
ATOM 1199 N N . ILE A 1 158 ? -2.467 5.648 8.109 1 98.94 158 ILE A N 1
ATOM 1200 C CA . ILE A 1 158 ? -3.512 6.055 7.172 1 98.94 158 ILE A CA 1
ATOM 1201 C C . ILE A 1 158 ? -4.883 5.734 7.762 1 98.94 158 ILE A C 1
ATOM 1203 O O . ILE A 1 158 ? -5.793 6.566 7.715 1 98.94 158 ILE A O 1
ATOM 1207 N N . HIS A 1 159 ? -5.023 4.582 8.32 1 98.94 159 HIS A N 1
ATOM 1208 C CA . HIS A 1 159 ? -6.289 4.16 8.906 1 98.94 159 HIS A CA 1
ATOM 1209 C C . HIS A 1 159 ? -6.688 5.066 10.062 1 98.94 159 HIS A C 1
ATOM 1211 O O . HIS A 1 159 ? -7.84 5.5 10.148 1 98.94 159 HIS A O 1
ATOM 1217 N N . ARG A 1 160 ? -5.734 5.418 10.93 1 98.88 160 ARG A N 1
ATOM 1218 C CA . ARG A 1 160 ? -6.012 6.301 12.055 1 98.88 160 ARG A CA 1
ATOM 1219 C C . ARG A 1 160 ? -6.418 7.691 11.578 1 98.88 160 ARG A C 1
ATOM 1221 O O . ARG A 1 160 ? -7.355 8.289 12.117 1 98.88 160 ARG A O 1
ATOM 1228 N N . PHE A 1 161 ? -5.746 8.195 10.594 1 98.94 161 PHE A N 1
ATOM 1229 C CA . PHE A 1 161 ? -6.07 9.508 10.039 1 98.94 161 PHE A CA 1
ATOM 1230 C C . PHE A 1 161 ? -7.48 9.508 9.461 1 98.94 161 PHE A C 1
ATOM 1232 O O . PHE A 1 161 ? -8.25 10.445 9.695 1 98.94 161 PHE A O 1
ATOM 1239 N N . ARG A 1 162 ? -7.793 8.438 8.719 1 98.88 162 ARG A N 1
ATOM 1240 C CA . ARG A 1 162 ? -9.109 8.344 8.102 1 98.88 162 ARG A CA 1
ATOM 1241 C C . ARG A 1 162 ? -10.211 8.344 9.156 1 98.88 162 ARG A C 1
ATOM 1243 O O . ARG A 1 162 ? -11.211 9.055 9.023 1 98.88 162 ARG A O 1
ATOM 1250 N N . LEU A 1 163 ? -10 7.566 10.211 1 98.88 163 LEU A N 1
ATOM 1251 C CA . LEU A 1 163 ? -11.008 7.5 11.266 1 98.88 163 LEU A CA 1
ATOM 1252 C C . LEU A 1 163 ? -11.172 8.852 11.953 1 98.88 163 LEU A C 1
ATOM 1254 O O . LEU A 1 163 ? -12.289 9.258 12.273 1 98.88 163 LEU A O 1
ATOM 1258 N N . TRP A 1 164 ? -10.07 9.578 12.102 1 98.88 164 TRP A N 1
ATOM 1259 C CA . TRP A 1 164 ? -10.133 10.906 12.695 1 98.88 164 TRP A CA 1
ATOM 1260 C C . TRP A 1 164 ? -10.906 11.867 11.805 1 98.88 164 TRP A C 1
ATOM 1262 O O . TRP A 1 164 ? -11.68 12.695 12.297 1 98.88 164 TRP A O 1
ATOM 1272 N N . LEU A 1 165 ? -10.711 11.75 10.555 1 98.69 165 LEU A N 1
ATOM 1273 C CA . LEU A 1 165 ? -11.32 12.664 9.594 1 98.69 165 LEU A CA 1
ATOM 1274 C C . LEU A 1 165 ? -12.828 12.43 9.5 1 98.69 165 LEU A C 1
ATOM 1276 O O . LEU A 1 165 ? -13.555 13.25 8.922 1 98.69 165 LEU A O 1
ATOM 1280 N N . LEU A 1 166 ? -13.359 11.336 10.102 1 97.88 166 LEU A N 1
ATOM 1281 C CA . LEU A 1 166 ? -14.789 11.047 10.109 1 97.88 166 LEU A CA 1
ATOM 1282 C C . LEU A 1 166 ? -15.484 11.758 11.258 1 97.88 166 LEU A C 1
ATOM 1284 O O . LEU A 1 166 ? -16.719 11.789 11.32 1 97.88 166 LEU A O 1
ATOM 1288 N N . ARG A 1 167 ? -14.711 12.352 12.117 1 94.19 167 ARG A N 1
ATOM 1289 C CA . ARG A 1 167 ? -15.273 13.078 13.242 1 94.19 167 ARG A CA 1
ATOM 1290 C C . ARG A 1 167 ? -15.875 14.406 12.789 1 94.19 167 ARG A C 1
ATOM 1292 O O . ARG A 1 167 ? -15.438 14.992 11.797 1 94.19 167 ARG A O 1
ATOM 1299 N N . MET B 1 1 ? -62.719 54.812 -13.906 1 28.42 1 MET B N 1
ATOM 1300 C CA . MET B 1 1 ? -62.406 53.531 -14.484 1 28.42 1 MET B CA 1
ATOM 1301 C C . MET B 1 1 ? -61 53.094 -14.078 1 28.42 1 MET B C 1
ATOM 1303 O O . MET B 1 1 ? -60 53.531 -14.688 1 28.42 1 MET B O 1
ATOM 1307 N N . ALA B 1 2 ? -60.812 52.969 -12.766 1 33.31 2 ALA B N 1
ATOM 1308 C CA . ALA B 1 2 ? -59.625 52.625 -11.977 1 33.31 2 ALA B CA 1
ATOM 1309 C C . ALA B 1 2 ? -59.062 51.281 -12.383 1 33.31 2 ALA B C 1
ATOM 1311 O O . ALA B 1 2 ? -59.781 50.25 -12.367 1 33.31 2 ALA B O 1
ATOM 1312 N N . ARG B 1 3 ? -58.125 51.281 -13.398 1 28.19 3 ARG B N 1
ATOM 1313 C CA . ARG B 1 3 ? -57.438 50.125 -13.938 1 28.19 3 ARG B CA 1
ATOM 1314 C C . ARG B 1 3 ? -56.75 49.312 -12.828 1 28.19 3 ARG B C 1
ATOM 1316 O O . ARG B 1 3 ? -56 49.844 -12.031 1 28.19 3 ARG B O 1
ATOM 1323 N N . ILE B 1 4 ? -57.406 48.344 -12.258 1 30.66 4 ILE B N 1
ATOM 1324 C CA . ILE B 1 4 ? -57 47.344 -11.312 1 30.66 4 ILE B CA 1
ATOM 1325 C C . ILE B 1 4 ? -55.812 46.562 -11.875 1 30.66 4 ILE B C 1
ATOM 1327 O O . ILE B 1 4 ? -55.938 45.906 -12.906 1 30.66 4 ILE B O 1
ATOM 1331 N N . LEU B 1 5 ? -54.625 47.125 -11.953 1 30.17 5 LEU B N 1
ATOM 1332 C CA . LEU B 1 5 ? -53.438 46.406 -12.375 1 30.17 5 LEU B CA 1
ATOM 1333 C C . LEU B 1 5 ? -53.219 45.188 -11.5 1 30.17 5 LEU B C 1
ATOM 1335 O O . LEU B 1 5 ? -53.031 45.312 -10.289 1 30.17 5 LEU B O 1
ATOM 1339 N N . ALA B 1 6 ? -53.906 44.094 -11.797 1 28.78 6 ALA B N 1
ATOM 1340 C CA . ALA B 1 6 ? -53.719 42.812 -11.148 1 28.78 6 ALA B CA 1
ATOM 1341 C C . ALA B 1 6 ? -52.25 42.344 -11.289 1 28.78 6 ALA B C 1
ATOM 1343 O O . ALA B 1 6 ? -51.75 42.188 -12.406 1 28.78 6 ALA B O 1
ATOM 1344 N N . PHE B 1 7 ? -51.438 42.844 -10.398 1 27.95 7 PHE B N 1
ATOM 1345 C CA . PHE B 1 7 ? -50.062 42.344 -10.336 1 27.95 7 PHE B CA 1
ATOM 1346 C C . PHE B 1 7 ? -50.062 40.812 -10.141 1 27.95 7 PHE B C 1
ATOM 1348 O O . PHE B 1 7 ? -50.594 40.312 -9.148 1 27.95 7 PHE B O 1
ATOM 1355 N N . ILE B 1 8 ? -50.219 40.094 -11.25 1 29.66 8 ILE B N 1
ATOM 1356 C CA . ILE B 1 8 ? -50.062 38.625 -11.172 1 29.66 8 ILE B CA 1
ATOM 1357 C C . ILE B 1 8 ? -48.688 38.281 -10.625 1 29.66 8 ILE B C 1
ATOM 1359 O O . ILE B 1 8 ? -47.656 38.656 -11.195 1 29.66 8 ILE B O 1
ATOM 1363 N N . LEU B 1 9 ? -48.625 38.25 -9.312 1 30.34 9 LEU B N 1
ATOM 1364 C CA . LEU B 1 9 ? -47.438 37.719 -8.617 1 30.34 9 LEU B CA 1
ATOM 1365 C C . LEU B 1 9 ? -47.062 36.344 -9.133 1 30.34 9 LEU B C 1
ATOM 1367 O O . LEU B 1 9 ? -47.844 35.406 -9.016 1 30.34 9 LEU B O 1
ATOM 1371 N N . ALA B 1 10 ? -46.344 36.281 -10.289 1 31.62 10 ALA B N 1
ATOM 1372 C CA . ALA B 1 10 ? -45.75 35.031 -10.742 1 31.62 10 ALA B CA 1
ATOM 1373 C C . ALA B 1 10 ? -44.906 34.375 -9.633 1 31.62 10 ALA B C 1
ATOM 1375 O O . ALA B 1 10 ? -43.938 34.969 -9.172 1 31.62 10 ALA B O 1
ATOM 1376 N N . LEU B 1 11 ? -45.625 33.75 -8.68 1 32.91 11 LEU B N 1
ATOM 1377 C CA . LEU B 1 11 ? -44.938 32.812 -7.781 1 32.91 11 LEU B CA 1
ATOM 1378 C C . LEU B 1 11 ? -44 31.891 -8.562 1 32.91 11 LEU B C 1
ATOM 1380 O O . LEU B 1 11 ? -44.469 31.062 -9.352 1 32.91 11 LEU B O 1
ATOM 1384 N N . GLY B 1 12 ? -42.938 32.438 -9.133 1 30.52 12 GLY B N 1
ATOM 1385 C CA . GLY B 1 12 ? -41.938 31.531 -9.664 1 30.52 12 GLY B CA 1
ATOM 1386 C C . GLY B 1 12 ? -41.625 30.391 -8.727 1 30.52 12 GLY B C 1
ATOM 1387 O O . GLY B 1 12 ? -41.219 30.609 -7.586 1 30.52 12 GLY B O 1
ATOM 1388 N N . LEU B 1 13 ? -42.469 29.344 -8.781 1 32.78 13 LEU B N 1
ATOM 1389 C CA . LEU B 1 13 ? -42.094 28.062 -8.18 1 32.78 13 LEU B CA 1
ATOM 1390 C C . LEU B 1 13 ? -40.625 27.719 -8.484 1 32.78 13 LEU B C 1
ATOM 1392 O O . LEU B 1 13 ? -40.281 27.469 -9.641 1 32.78 13 LEU B O 1
ATOM 1396 N N . ALA B 1 14 ? -39.688 28.438 -7.875 1 33.5 14 ALA B N 1
ATOM 1397 C CA . ALA B 1 14 ? -38.344 27.891 -7.875 1 33.5 14 ALA B CA 1
ATOM 1398 C C . ALA B 1 14 ? -38.344 26.391 -7.645 1 33.5 14 ALA B C 1
ATOM 1400 O O . ALA B 1 14 ? -38.688 25.922 -6.551 1 33.5 14 ALA B O 1
ATOM 1401 N N . LEU B 1 15 ? -38.812 25.594 -8.609 1 30.28 15 LEU B N 1
ATOM 1402 C CA . LEU B 1 15 ? -38.469 24.188 -8.477 1 30.28 15 LEU B CA 1
ATOM 1403 C C . LEU B 1 15 ? -37 24.047 -8.078 1 30.28 15 LEU B C 1
ATOM 1405 O O . LEU B 1 15 ? -36.094 24.484 -8.812 1 30.28 15 LEU B O 1
ATOM 1409 N N . ALA B 1 16 ? -36.656 24.203 -6.824 1 34.34 16 ALA B N 1
ATOM 1410 C CA . ALA B 1 16 ? -35.406 23.609 -6.352 1 34.34 16 ALA B CA 1
ATOM 1411 C C . ALA B 1 16 ? -35.125 22.297 -7.051 1 34.34 16 ALA B C 1
ATOM 1413 O O . ALA B 1 16 ? -35.812 21.297 -6.816 1 34.34 16 ALA B O 1
ATOM 1414 N N . GLN B 1 17 ? -34.844 22.312 -8.305 1 31.53 17 GLN B N 1
ATOM 1415 C CA . GLN B 1 17 ? -34.25 21.094 -8.844 1 31.53 17 GLN B CA 1
ATOM 1416 C C . GLN B 1 17 ? -33.344 20.438 -7.828 1 31.53 17 GLN B C 1
ATOM 1418 O O . GLN B 1 17 ? -32.375 21.047 -7.379 1 31.53 17 GLN B O 1
ATOM 1423 N N . HIS B 1 18 ? -33.844 19.656 -6.953 1 34.53 18 HIS B N 1
ATOM 1424 C CA . HIS B 1 18 ? -33 18.656 -6.305 1 34.53 18 HIS B CA 1
ATOM 1425 C C . HIS B 1 18 ? -31.938 18.125 -7.262 1 34.53 18 HIS B C 1
ATOM 1427 O O . HIS B 1 18 ? -32.25 17.641 -8.352 1 34.53 18 HIS B O 1
ATOM 1433 N N . GLN B 1 19 ? -30.938 18.875 -7.555 1 33.56 19 GLN B N 1
ATOM 1434 C CA . GLN B 1 19 ? -29.797 18.219 -8.195 1 33.56 19 GLN B CA 1
ATOM 1435 C C . GLN B 1 19 ? -29.766 16.719 -7.859 1 33.56 19 GLN B C 1
ATOM 1437 O O . GLN B 1 19 ? -29.656 16.344 -6.691 1 33.56 19 GLN B O 1
ATOM 1442 N N . HIS B 1 20 ? -30.641 15.922 -8.406 1 34.62 20 HIS B N 1
ATOM 1443 C CA . HIS B 1 20 ? -30.344 14.492 -8.477 1 34.62 20 HIS B CA 1
ATOM 1444 C C . HIS B 1 20 ? -28.844 14.242 -8.555 1 34.62 20 HIS B C 1
ATOM 1446 O O . HIS B 1 20 ? -28.156 14.828 -9.398 1 34.62 20 HIS B O 1
ATOM 1452 N N . GLY B 1 21 ? -28.141 14.117 -7.512 1 37.25 21 GLY B N 1
ATOM 1453 C CA . GLY B 1 21 ? -26.812 13.539 -7.699 1 37.25 21 GLY B CA 1
ATOM 1454 C C . GLY B 1 21 ? -26.719 12.68 -8.945 1 37.25 21 GLY B C 1
ATOM 1455 O O . GLY B 1 21 ? -27.672 12 -9.312 1 37.25 21 GLY B O 1
ATOM 1456 N N . SER B 1 22 ? -26.312 13.18 -10.062 1 39.91 22 SER B N 1
ATOM 1457 C CA . SER B 1 22 ? -26.156 12.422 -11.305 1 39.91 22 SER B CA 1
ATOM 1458 C C . SER B 1 22 ? -26.266 10.922 -11.062 1 39.91 22 SER B C 1
ATOM 1460 O O . SER B 1 22 ? -26.047 10.453 -9.945 1 39.91 22 SER B O 1
ATOM 1462 N N . PRO B 1 23 ? -26.469 9.984 -11.922 1 41.38 23 PRO B N 1
ATOM 1463 C CA . PRO B 1 23 ? -26.547 8.531 -11.758 1 41.38 23 PRO B CA 1
ATOM 1464 C C . PRO B 1 23 ? -25.594 8.008 -10.688 1 41.38 23 PRO B C 1
ATOM 1466 O O . PRO B 1 23 ? -24.594 8.656 -10.383 1 41.38 23 PRO B O 1
ATOM 1469 N N . SER B 1 24 ? -26 7.129 -9.602 1 47.53 24 SER B N 1
ATOM 1470 C CA . SER B 1 24 ? -25.75 6.668 -8.242 1 47.53 24 SER B CA 1
ATOM 1471 C C . SER B 1 24 ? -24.281 6.297 -8.047 1 47.53 24 SER B C 1
ATOM 1473 O O . SER B 1 24 ? -23.828 5.246 -8.516 1 47.53 24 SER B O 1
ATOM 1475 N N . GLN B 1 25 ? -23.312 7.105 -8.25 1 65.5 25 GLN B N 1
ATOM 1476 C CA . GLN B 1 25 ? -21.891 6.844 -8 1 65.5 25 GLN B CA 1
ATOM 1477 C C . GLN B 1 25 ? -21.703 5.91 -6.812 1 65.5 25 GLN B C 1
ATOM 1479 O O . GLN B 1 25 ? -22.281 6.133 -5.746 1 65.5 25 GLN B O 1
ATOM 1484 N N . SER B 1 26 ? -21.312 4.688 -7.145 1 85.38 26 SER B N 1
ATOM 1485 C CA . SER B 1 26 ? -21 3.674 -6.141 1 85.38 26 SER B CA 1
ATOM 1486 C C . SER B 1 26 ? -20.156 4.258 -5.012 1 85.38 26 SER B C 1
ATOM 1488 O O . SER B 1 26 ? -19.266 5.066 -5.258 1 85.38 26 SER B O 1
ATOM 1490 N N . SER B 1 27 ? -20.766 4.172 -3.812 1 96.94 27 SER B N 1
ATOM 1491 C CA . SER B 1 27 ? -19.938 4.586 -2.688 1 96.94 27 SER B CA 1
ATOM 1492 C C . SER B 1 27 ? -18.547 3.969 -2.771 1 96.94 27 SER B C 1
ATOM 1494 O O . SER B 1 27 ? -18.359 2.936 -3.414 1 96.94 27 SER B O 1
ATOM 1496 N N . PRO B 1 28 ? -17.547 4.621 -2.221 1 98.19 28 PRO B N 1
ATOM 1497 C CA . PRO B 1 28 ? -16.219 4.012 -2.18 1 98.19 28 PRO B CA 1
ATOM 1498 C C . PRO B 1 28 ? -16.234 2.6 -1.598 1 98.19 28 PRO B C 1
ATOM 1500 O O . PRO B 1 28 ? -15.5 1.726 -2.066 1 98.19 28 PRO B O 1
ATOM 1503 N N . GLU B 1 29 ? -17.125 2.391 -0.626 1 98.81 29 GLU B N 1
ATOM 1504 C CA . GLU B 1 29 ? -17.234 1.067 -0.023 1 98.81 29 GLU B CA 1
ATOM 1505 C C . GLU B 1 29 ? -17.734 0.04 -1.032 1 98.81 29 GLU B C 1
ATOM 1507 O O . GLU B 1 29 ? -17.172 -1.048 -1.154 1 98.81 29 GLU B O 1
ATOM 1512 N N . ARG B 1 30 ? -18.781 0.418 -1.709 1 98.81 30 ARG B N 1
ATOM 1513 C CA . ARG B 1 30 ? -19.406 -0.496 -2.658 1 98.81 30 ARG B CA 1
ATOM 1514 C C . ARG B 1 30 ? -18.453 -0.847 -3.793 1 98.81 30 ARG B C 1
ATOM 1516 O O . ARG B 1 30 ? -18.328 -2.014 -4.172 1 98.81 30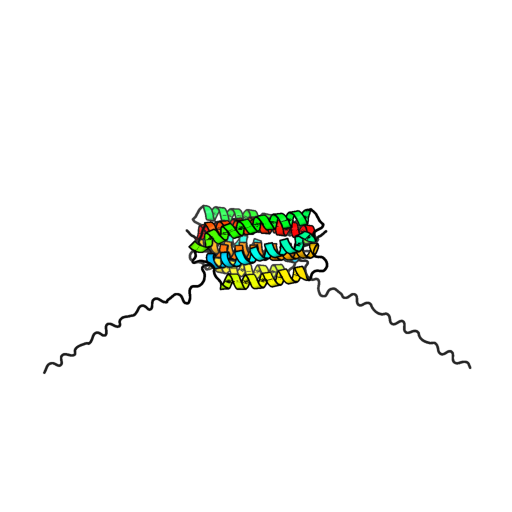 ARG B O 1
ATOM 1523 N N . ALA B 1 31 ? -17.812 0.12 -4.32 1 98.81 31 ALA B N 1
ATOM 1524 C CA . ALA B 1 31 ? -16.859 -0.103 -5.398 1 98.81 31 ALA B CA 1
ATOM 1525 C C . ALA B 1 31 ? -15.688 -0.966 -4.926 1 98.81 31 ALA B C 1
ATOM 1527 O O . ALA B 1 31 ? -15.281 -1.9 -5.621 1 98.81 31 ALA B O 1
ATOM 1528 N N . PHE B 1 32 ? -15.141 -0.643 -3.76 1 98.94 32 PHE B N 1
ATOM 1529 C CA . PHE B 1 32 ? -14.031 -1.393 -3.191 1 98.94 32 PHE B CA 1
ATOM 1530 C C . PHE B 1 32 ? -14.414 -2.85 -2.969 1 98.94 32 PHE B C 1
ATOM 1532 O O . PHE B 1 32 ? -13.734 -3.76 -3.443 1 98.94 32 PHE B O 1
ATOM 1539 N N . LEU B 1 33 ? -15.492 -3.053 -2.287 1 98.94 33 LEU B N 1
ATOM 1540 C CA . LEU B 1 33 ? -15.914 -4.414 -1.967 1 98.94 33 LEU B CA 1
ATOM 1541 C C . LEU B 1 33 ? -16.156 -5.219 -3.238 1 98.94 33 LEU B C 1
ATOM 1543 O O . LEU B 1 33 ? -15.703 -6.359 -3.354 1 98.94 33 LEU B O 1
ATOM 1547 N N . SER B 1 34 ? -16.828 -4.633 -4.172 1 98.94 34 SER B N 1
ATOM 1548 C CA . SER B 1 34 ? -17.188 -5.332 -5.402 1 98.94 34 SER B CA 1
ATOM 1549 C C . SER B 1 34 ? -15.938 -5.684 -6.219 1 98.94 34 SER B C 1
ATOM 1551 O O . SER B 1 34 ? -15.789 -6.82 -6.668 1 98.94 34 SER B O 1
ATOM 1553 N N . GLY B 1 35 ? -15.07 -4.715 -6.363 1 98.94 35 GLY B N 1
ATOM 1554 C CA . GLY B 1 35 ? -13.836 -4.977 -7.094 1 98.94 35 GLY B CA 1
ATOM 1555 C C . GLY B 1 35 ? -12.93 -5.969 -6.395 1 98.94 35 GLY B C 1
ATOM 1556 O O . GLY B 1 35 ? -12.328 -6.828 -7.035 1 98.94 35 GLY B O 1
ATOM 1557 N N . MET B 1 36 ? -12.828 -5.875 -5.082 1 99 36 MET B N 1
ATOM 1558 C CA . MET B 1 36 ? -11.93 -6.727 -4.309 1 99 36 MET B CA 1
ATOM 1559 C C . MET B 1 36 ? -12.438 -8.164 -4.281 1 99 36 MET B C 1
ATOM 1561 O O . MET B 1 36 ? -11.648 -9.109 -4.277 1 99 36 MET B O 1
ATOM 1565 N N . ILE B 1 37 ? -13.727 -8.336 -4.281 1 99 37 ILE B N 1
ATOM 1566 C CA . ILE B 1 37 ? -14.289 -9.68 -4.383 1 99 37 ILE B CA 1
ATOM 1567 C C . ILE B 1 37 ? -13.812 -10.336 -5.68 1 99 37 ILE B C 1
ATOM 1569 O O . ILE B 1 37 ? -13.289 -11.453 -5.66 1 99 37 ILE B O 1
ATOM 1573 N N . ALA B 1 38 ? -13.977 -9.656 -6.812 1 99 38 ALA B N 1
ATOM 1574 C CA . ALA B 1 38 ? -13.523 -10.195 -8.094 1 99 38 ALA B CA 1
ATOM 1575 C C . ALA B 1 38 ? -12.016 -10.43 -8.086 1 99 38 ALA B C 1
ATOM 1577 O O . ALA B 1 38 ? -11.531 -11.438 -8.617 1 99 38 ALA B O 1
ATOM 1578 N N . HIS B 1 39 ? -11.289 -9.508 -7.516 1 99 39 HIS B N 1
ATOM 1579 C CA . HIS B 1 39 ? -9.836 -9.594 -7.402 1 99 39 HIS B CA 1
ATOM 1580 C C . HIS B 1 39 ? -9.422 -10.859 -6.648 1 99 39 HIS B C 1
ATOM 1582 O O . HIS B 1 39 ? -8.57 -11.609 -7.121 1 99 39 HIS B O 1
ATOM 1588 N N . HIS B 1 40 ? -10.078 -11.109 -5.508 1 99 40 HIS B N 1
ATOM 1589 C CA . HIS B 1 40 ? -9.781 -12.273 -4.688 1 99 40 HIS B CA 1
ATOM 1590 C C . HIS B 1 40 ? -10.211 -13.562 -5.379 1 99 40 HIS B C 1
ATOM 1592 O O . HIS B 1 40 ? -9.547 -14.594 -5.258 1 99 40 HIS B O 1
ATOM 1598 N N . GLU B 1 41 ? -11.352 -13.523 -6.051 1 98.94 41 GLU B N 1
ATOM 1599 C CA . GLU B 1 41 ? -11.781 -14.695 -6.816 1 98.94 41 GLU B CA 1
ATOM 1600 C C . GLU B 1 41 ? -10.742 -15.07 -7.871 1 98.94 41 GLU B C 1
ATOM 1602 O O . GLU B 1 41 ? -10.484 -16.25 -8.094 1 98.94 41 GLU B O 1
ATOM 1607 N N . GLY B 1 42 ? -10.172 -14.07 -8.492 1 99 42 GLY B N 1
ATOM 1608 C CA . GLY B 1 42 ? -9.086 -14.328 -9.422 1 99 42 GLY B CA 1
ATOM 1609 C C . GLY B 1 42 ? -7.895 -15.016 -8.781 1 99 42 GLY B C 1
ATOM 1610 O O . GLY B 1 42 ? -7.285 -15.906 -9.375 1 99 42 GLY B O 1
ATOM 1611 N N . ALA B 1 43 ? -7.551 -14.625 -7.594 1 98.94 43 ALA B N 1
ATOM 1612 C CA . ALA B 1 43 ? -6.449 -15.25 -6.863 1 98.94 43 ALA B CA 1
ATOM 1613 C C . ALA B 1 43 ? -6.73 -16.719 -6.613 1 98.94 43 ALA B C 1
ATOM 1615 O O . ALA B 1 43 ? -5.824 -17.562 -6.695 1 98.94 43 ALA B O 1
ATOM 1616 N N . LEU B 1 44 ? -7.961 -17 -6.223 1 99 44 LEU B N 1
ATOM 1617 C CA . LEU B 1 44 ? -8.328 -18.391 -5.996 1 99 44 LEU B CA 1
ATOM 1618 C C . LEU B 1 44 ? -8.148 -19.219 -7.266 1 99 44 LEU B C 1
ATOM 1620 O O . LEU B 1 44 ? -7.602 -20.312 -7.219 1 99 44 LEU B O 1
ATOM 1624 N N . GLU B 1 45 ? -8.594 -18.734 -8.375 1 98.94 45 GLU B N 1
ATOM 1625 C CA . GLU B 1 45 ? -8.438 -19.438 -9.641 1 98.94 45 GLU B CA 1
ATOM 1626 C C . GLU B 1 45 ? -6.965 -19.656 -9.969 1 98.94 45 GLU B C 1
ATOM 1628 O O . GLU B 1 45 ? -6.578 -20.75 -10.406 1 98.94 45 GLU B O 1
ATOM 1633 N N . MET B 1 46 ? -6.148 -18.656 -9.734 1 99 46 MET B N 1
ATOM 1634 C CA . MET B 1 46 ? -4.719 -18.766 -10.016 1 99 46 MET B CA 1
ATOM 1635 C C . MET B 1 46 ? -4.066 -19.812 -9.117 1 99 46 MET B C 1
ATOM 1637 O O . MET B 1 46 ? -3.254 -20.609 -9.578 1 99 46 MET B O 1
ATOM 1641 N N . ALA B 1 47 ? -4.383 -19.75 -7.852 1 98.94 47 ALA B N 1
ATOM 1642 C CA . ALA B 1 47 ? -3.803 -20.703 -6.91 1 98.94 47 ALA B CA 1
ATOM 1643 C C . ALA B 1 47 ? -4.195 -22.125 -7.266 1 98.94 47 ALA B C 1
ATOM 1645 O O . ALA B 1 47 ? -3.354 -23.031 -7.266 1 98.94 47 ALA B O 1
ATOM 1646 N N . ARG B 1 48 ? -5.461 -22.344 -7.582 1 98.94 48 ARG B N 1
ATOM 1647 C CA . ARG B 1 48 ? -5.938 -23.672 -7.949 1 98.94 48 ARG B CA 1
ATOM 1648 C C . ARG B 1 48 ? -5.266 -24.156 -9.227 1 98.94 48 ARG B C 1
ATOM 1650 O O . ARG B 1 48 ? -4.922 -25.344 -9.336 1 98.94 48 ARG B O 1
ATOM 1657 N N . LEU B 1 49 ? -5.043 -23.297 -10.141 1 98.94 49 LEU B N 1
ATOM 1658 C CA . LEU B 1 49 ? -4.355 -23.641 -11.383 1 98.94 49 LEU B CA 1
ATOM 1659 C C . LEU B 1 49 ? -2.904 -24.016 -11.109 1 98.94 49 LEU B C 1
ATOM 1661 O O . LEU B 1 49 ? -2.371 -24.938 -11.734 1 98.94 49 LEU B O 1
ATOM 1665 N N . ALA B 1 50 ? -2.271 -23.328 -10.219 1 98.88 50 ALA B N 1
ATOM 1666 C CA . ALA B 1 50 ? -0.832 -23.469 -10.008 1 98.88 50 ALA B CA 1
ATOM 1667 C C . ALA B 1 50 ? -0.514 -24.688 -9.156 1 98.88 50 ALA B C 1
ATOM 1669 O O . ALA B 1 50 ? 0.551 -25.297 -9.305 1 98.88 50 ALA B O 1
ATOM 1670 N N . LEU B 1 51 ? -1.419 -25.047 -8.258 1 98.81 51 LEU B N 1
ATOM 1671 C CA . LEU B 1 51 ? -1.156 -25.984 -7.16 1 98.81 51 LEU B CA 1
ATOM 1672 C C . LEU B 1 51 ? -0.563 -27.281 -7.688 1 98.81 51 LEU B C 1
ATOM 1674 O O . LEU B 1 51 ? 0.471 -27.75 -7.199 1 98.81 51 LEU B O 1
ATOM 1678 N N . PRO B 1 52 ? -1.019 -27.906 -8.82 1 98.44 52 PRO B N 1
ATOM 1679 C CA . PRO B 1 52 ? -0.49 -29.188 -9.273 1 98.44 52 PRO B CA 1
ATOM 1680 C C . PRO B 1 52 ? 0.947 -29.094 -9.781 1 98.44 52 PRO B C 1
ATOM 1682 O O . PRO B 1 52 ? 1.66 -30.109 -9.82 1 98.44 52 PRO B O 1
ATOM 1685 N N . ALA B 1 53 ? 1.381 -27.922 -10.094 1 98.12 53 ALA B N 1
ATOM 1686 C CA . ALA B 1 53 ? 2.688 -27.75 -10.719 1 98.12 53 ALA B CA 1
ATOM 1687 C C . ALA B 1 53 ? 3.725 -27.281 -9.711 1 98.12 53 ALA B C 1
ATOM 1689 O O . ALA B 1 53 ? 4.914 -27.188 -10.023 1 98.12 53 ALA B O 1
ATOM 1690 N N . LEU B 1 54 ? 3.307 -26.938 -8.516 1 98.75 54 LEU B N 1
ATOM 1691 C CA . LEU B 1 54 ? 4.219 -26.359 -7.535 1 98.75 54 LEU B CA 1
ATOM 1692 C C . LEU B 1 54 ? 5.117 -27.422 -6.922 1 98.75 54 LEU B C 1
ATOM 1694 O O . LEU B 1 54 ? 4.641 -28.484 -6.527 1 98.75 54 LEU B O 1
ATOM 1698 N N . LYS B 1 55 ? 6.375 -27.094 -6.863 1 98.62 55 LYS B N 1
ATOM 1699 C CA . LYS B 1 55 ? 7.352 -28.062 -6.352 1 98.62 55 LYS B CA 1
ATOM 1700 C C . LYS B 1 55 ? 7.906 -27.609 -5.004 1 98.62 55 LYS B C 1
ATOM 1702 O O . LYS B 1 55 ? 8.102 -28.438 -4.102 1 98.62 55 LYS B O 1
ATOM 1707 N N . ASP B 1 56 ? 8.188 -26.359 -4.918 1 98.75 56 ASP B N 1
ATOM 1708 C CA . ASP B 1 56 ? 8.734 -25.812 -3.678 1 98.75 56 ASP B CA 1
ATOM 1709 C C . ASP B 1 56 ? 7.707 -25.859 -2.553 1 98.75 56 ASP B C 1
ATOM 1711 O O . ASP B 1 56 ? 6.613 -25.297 -2.684 1 98.75 56 ASP B O 1
ATOM 1715 N N . PRO B 1 57 ? 7.988 -26.453 -1.396 1 98.81 57 PRO B N 1
ATOM 1716 C CA . PRO B 1 57 ? 7.02 -26.562 -0.305 1 98.81 57 PRO B CA 1
ATOM 1717 C C . PRO B 1 57 ? 6.57 -25.203 0.232 1 98.81 57 PRO B C 1
ATOM 1719 O O . PRO B 1 57 ? 5.43 -25.062 0.677 1 98.81 57 PRO B O 1
ATOM 1722 N N . GLU B 1 58 ? 7.441 -24.266 0.195 1 98.81 58 GLU B N 1
ATOM 1723 C CA . GLU B 1 58 ? 7.062 -22.938 0.645 1 98.81 58 GLU B CA 1
ATOM 1724 C C . GLU B 1 58 ? 6.008 -22.312 -0.27 1 98.81 58 GLU B C 1
ATOM 1726 O O . GLU B 1 58 ? 5.027 -21.734 0.205 1 98.81 58 GLU B O 1
ATOM 1731 N N . VAL B 1 59 ? 6.215 -22.453 -1.532 1 98.94 59 VAL B N 1
ATOM 1732 C CA . VAL B 1 59 ? 5.27 -21.891 -2.494 1 98.94 59 VAL B CA 1
ATOM 1733 C C . VAL B 1 59 ? 3.939 -22.641 -2.404 1 98.94 59 VAL B C 1
ATOM 1735 O O . VAL B 1 59 ? 2.873 -22.031 -2.482 1 98.94 59 VAL B O 1
ATOM 1738 N N . LYS B 1 60 ? 3.963 -23.938 -2.225 1 98.94 60 LYS B N 1
ATOM 1739 C CA . LYS B 1 60 ? 2.742 -24.703 -2.023 1 98.94 60 LYS B CA 1
ATOM 1740 C C . LYS B 1 60 ? 1.975 -24.219 -0.799 1 98.94 60 LYS B C 1
ATOM 1742 O O . LYS B 1 60 ? 0.758 -24.031 -0.857 1 98.94 60 LYS B O 1
ATOM 1747 N N . ALA B 1 61 ? 2.68 -23.969 0.251 1 98.88 61 ALA B N 1
ATOM 1748 C CA . ALA B 1 61 ? 2.053 -23.484 1.475 1 98.88 61 ALA B CA 1
ATOM 1749 C C . ALA B 1 61 ? 1.414 -22.109 1.253 1 98.88 61 ALA B C 1
ATOM 1751 O O . ALA B 1 61 ? 0.34 -21.828 1.786 1 98.88 61 ALA B O 1
ATOM 1752 N N . TRP B 1 62 ? 2.141 -21.281 0.433 1 98.94 62 TRP B N 1
ATOM 1753 C CA . TRP B 1 62 ? 1.568 -19.984 0.113 1 98.94 62 TRP B CA 1
ATOM 1754 C C . TRP B 1 62 ? 0.265 -20.141 -0.663 1 98.94 62 TRP B C 1
ATOM 1756 O O . TRP B 1 62 ? -0.728 -19.469 -0.359 1 98.94 62 TRP B O 1
ATOM 1766 N N . ALA B 1 63 ? 0.249 -20.969 -1.653 1 98.94 63 ALA B N 1
ATOM 1767 C CA . ALA B 1 63 ? -0.951 -21.172 -2.461 1 98.94 63 ALA B CA 1
ATOM 1768 C C . ALA B 1 63 ? -2.119 -21.641 -1.599 1 98.94 63 ALA B C 1
ATOM 1770 O O . ALA B 1 63 ? -3.24 -21.141 -1.737 1 98.94 63 ALA B O 1
ATOM 1771 N N . GLU B 1 64 ? -1.843 -22.547 -0.687 1 98.88 64 GLU B N 1
ATOM 1772 C CA . GLU B 1 64 ? -2.873 -23.062 0.209 1 98.88 64 GLU B CA 1
ATOM 1773 C C . GLU B 1 64 ? -3.363 -21.984 1.168 1 98.88 64 GLU B C 1
ATOM 1775 O O . GLU B 1 64 ? -4.562 -21.875 1.431 1 98.88 64 GLU B O 1
ATOM 1780 N N . SER B 1 65 ? -2.459 -21.203 1.69 1 98.88 65 SER B N 1
ATOM 1781 C CA . SER B 1 65 ? -2.83 -20.109 2.582 1 98.88 65 SER B CA 1
ATOM 1782 C C . SER B 1 65 ? -3.666 -19.062 1.854 1 98.88 65 SER B C 1
ATOM 1784 O O . SER B 1 65 ? -4.625 -18.531 2.414 1 98.88 65 SER B O 1
ATOM 1786 N N . ILE B 1 66 ? -3.283 -18.797 0.643 1 98.94 66 ILE B N 1
ATOM 1787 C CA . ILE B 1 66 ? -4.016 -17.828 -0.168 1 98.94 66 ILE B CA 1
ATOM 1788 C C . ILE B 1 66 ? -5.449 -18.312 -0.38 1 98.94 66 ILE B C 1
ATOM 1790 O O . ILE B 1 66 ? -6.395 -17.531 -0.261 1 98.94 66 ILE B O 1
ATOM 1794 N N . LEU B 1 67 ? -5.652 -19.578 -0.683 1 98.94 67 LEU B N 1
ATOM 1795 C CA . LEU B 1 67 ? -6.992 -20.125 -0.851 1 98.94 67 LEU B CA 1
ATOM 1796 C C . LEU B 1 67 ? -7.84 -19.875 0.395 1 98.94 67 LEU B C 1
ATOM 1798 O O . LEU B 1 67 ? -8.977 -19.406 0.299 1 98.94 67 LEU B O 1
ATOM 1802 N N . LYS B 1 68 ? -7.27 -20.125 1.531 1 98.88 68 LYS B N 1
ATOM 1803 C CA . LYS B 1 68 ? -8 -20 2.789 1 98.88 68 LYS B CA 1
ATOM 1804 C C . LYS B 1 68 ? -8.289 -18.531 3.113 1 98.88 68 LYS B C 1
ATOM 1806 O O . LYS B 1 68 ? -9.43 -18.172 3.404 1 98.88 68 LYS B O 1
ATOM 1811 N N . GLU B 1 69 ? -7.273 -17.719 3.023 1 98.81 69 GLU B N 1
ATOM 1812 C CA . GLU B 1 69 ? -7.379 -16.312 3.43 1 98.81 69 GLU B CA 1
ATOM 1813 C C . GLU B 1 69 ? -8.305 -15.539 2.494 1 98.81 69 GLU B C 1
ATOM 1815 O O . GLU B 1 69 ? -9.188 -14.812 2.951 1 98.81 69 GLU B O 1
ATOM 1820 N N . GLN B 1 70 ? -8.156 -15.719 1.223 1 98.81 70 GLN B N 1
ATOM 1821 C CA . GLN B 1 70 ? -8.945 -14.953 0.264 1 98.81 70 GLN B CA 1
ATOM 1822 C C . GLN B 1 70 ? -10.398 -15.422 0.256 1 98.81 70 GLN B C 1
ATOM 1824 O O . GLN B 1 70 ? -11.312 -14.617 0.047 1 98.81 70 GLN B O 1
ATOM 1829 N N . GLU B 1 71 ? -10.617 -16.703 0.442 1 98.81 71 GLU B N 1
ATOM 1830 C CA . GLU B 1 71 ? -11.992 -17.172 0.582 1 98.81 71 GLU B CA 1
ATOM 1831 C C . GLU B 1 71 ? -12.672 -16.547 1.792 1 98.81 71 GLU B C 1
ATOM 1833 O O . GLU B 1 71 ? -13.828 -16.125 1.712 1 98.81 71 GLU B O 1
ATOM 1838 N N . GLY B 1 72 ? -11.953 -16.547 2.924 1 98.88 72 GLY B N 1
ATOM 1839 C CA . GLY B 1 72 ? -12.492 -15.914 4.121 1 98.88 72 GLY B CA 1
ATOM 1840 C C . GLY B 1 72 ? -12.805 -14.445 3.932 1 98.88 72 GLY B C 1
ATOM 1841 O O . GLY B 1 72 ? -13.852 -13.969 4.375 1 98.88 72 GLY B O 1
ATOM 1842 N N . GLU B 1 73 ? -11.945 -13.734 3.236 1 98.94 73 GLU B N 1
ATOM 1843 C CA . GLU B 1 73 ? -12.156 -12.305 3.006 1 98.94 73 GLU B CA 1
ATOM 1844 C C . GLU B 1 73 ? -13.305 -12.07 2.029 1 98.94 73 GLU B C 1
ATOM 1846 O O . GLU B 1 73 ? -14.055 -11.102 2.174 1 98.94 73 GLU B O 1
ATOM 1851 N N . ILE B 1 74 ? -13.453 -12.93 1.032 1 98.94 74 ILE B N 1
ATOM 1852 C CA . ILE B 1 74 ? -14.602 -12.844 0.131 1 98.94 74 ILE B CA 1
ATOM 1853 C C . ILE B 1 74 ? -15.898 -12.953 0.929 1 98.94 74 ILE B C 1
ATOM 1855 O O . ILE B 1 74 ? -16.828 -12.18 0.722 1 98.94 74 ILE B O 1
ATOM 1859 N N . ARG B 1 75 ? -15.961 -13.938 1.88 1 98.88 75 ARG B N 1
ATOM 1860 C CA . ARG B 1 75 ? -17.156 -14.109 2.703 1 98.88 75 ARG B CA 1
ATOM 1861 C C . ARG B 1 75 ? -17.438 -12.844 3.51 1 98.88 75 ARG B C 1
ATOM 1863 O O . ARG B 1 75 ? -18.578 -12.391 3.568 1 98.88 75 ARG B O 1
ATOM 1870 N N . ALA B 1 76 ? -16.406 -12.281 4.082 1 98.94 76 ALA B N 1
ATOM 1871 C CA . ALA B 1 76 ? -16.562 -11.055 4.863 1 98.94 76 ALA B CA 1
ATOM 1872 C C . ALA B 1 76 ? -17.062 -9.906 3.992 1 98.94 76 ALA B C 1
ATOM 1874 O O . ALA B 1 76 ? -17.969 -9.172 4.387 1 98.94 76 ALA B O 1
ATOM 1875 N N . MET B 1 77 ? -16.531 -9.75 2.797 1 98.94 77 MET B N 1
ATOM 1876 C CA . MET B 1 77 ? -16.891 -8.656 1.904 1 98.94 77 MET B CA 1
ATOM 1877 C C . MET B 1 77 ? -18.328 -8.828 1.394 1 98.94 77 MET B C 1
ATOM 1879 O O . MET B 1 77 ? -19.078 -7.855 1.308 1 98.94 77 MET B O 1
ATOM 1883 N N . ARG B 1 78 ? -18.672 -10.023 1.079 1 98.88 78 ARG B N 1
ATOM 1884 C CA . ARG B 1 78 ? -20.031 -10.297 0.616 1 98.88 78 ARG B CA 1
ATOM 1885 C C . ARG B 1 78 ? -21.062 -10 1.709 1 98.88 78 ARG B C 1
ATOM 1887 O O . ARG B 1 78 ? -22.156 -9.539 1.424 1 98.88 78 ARG B O 1
ATOM 1894 N N . ALA B 1 79 ? -20.672 -10.273 2.947 1 98.88 79 ALA B N 1
ATOM 1895 C CA . ALA B 1 79 ? -21.562 -10.016 4.07 1 98.88 79 ALA B CA 1
ATOM 1896 C C . ALA B 1 79 ? -21.781 -8.516 4.27 1 98.88 79 ALA B C 1
ATOM 1898 O O . ALA B 1 79 ? -22.828 -8.094 4.762 1 98.88 79 ALA B O 1
ATOM 1899 N N . LEU B 1 80 ? -20.828 -7.691 3.844 1 98.81 80 LEU B N 1
ATOM 1900 C CA . LEU B 1 80 ? -20.891 -6.246 4.031 1 98.81 80 LEU B CA 1
ATOM 1901 C C . LEU B 1 80 ? -21.641 -5.582 2.879 1 98.81 80 LEU B C 1
ATOM 1903 O O . LEU B 1 80 ? -22.266 -4.531 3.061 1 98.81 80 LEU B O 1
ATOM 1907 N N . LEU B 1 81 ? -21.688 -6.152 1.766 1 98.5 81 LEU B N 1
ATOM 1908 C CA . LEU B 1 81 ? -22.094 -5.547 0.5 1 98.5 81 LEU B CA 1
ATOM 1909 C C . LEU B 1 81 ? -23.547 -5.082 0.548 1 98.5 81 LEU B C 1
ATOM 1911 O O . LEU B 1 81 ? -23.875 -4.016 0.028 1 98.5 81 LEU B O 1
ATOM 1915 N N . PRO B 1 82 ? -24.469 -5.805 1.228 1 98.25 82 PRO B N 1
ATOM 1916 C CA . PRO B 1 82 ? -25.875 -5.367 1.264 1 98.25 82 PRO B CA 1
ATOM 1917 C C . PRO B 1 82 ? -26.047 -4.004 1.931 1 98.25 82 PRO B C 1
ATOM 1919 O O . PRO B 1 82 ? -26.938 -3.244 1.562 1 98.25 82 PRO B O 1
ATOM 1922 N N . ARG B 1 83 ? -25.141 -3.629 2.799 1 98 83 ARG B N 1
ATOM 1923 C CA . ARG B 1 83 ? -25.203 -2.344 3.484 1 98 83 ARG B CA 1
ATOM 1924 C C . ARG B 1 83 ? -25.031 -1.189 2.502 1 98 83 ARG B C 1
ATOM 1926 O O . ARG B 1 83 ? -25.375 -0.048 2.809 1 98 83 ARG B O 1
ATOM 1933 N N . PHE B 1 84 ? -24.531 -1.532 1.367 1 98.31 84 PHE B N 1
ATOM 1934 C CA . PHE B 1 84 ? -24.172 -0.469 0.436 1 98.31 84 PHE B CA 1
ATOM 1935 C C . PHE B 1 84 ? -24.938 -0.611 -0.87 1 98.31 84 PHE B C 1
ATOM 1937 O O . PHE B 1 84 ? -24.562 -0.042 -1.893 1 98.31 84 PHE B O 1
ATOM 1944 N N . GLY B 1 85 ? -25.969 -1.398 -0.921 1 97.69 85 GLY B N 1
ATOM 1945 C CA . GLY B 1 85 ? -26.828 -1.491 -2.086 1 97.69 85 GLY B CA 1
ATOM 1946 C C . GLY B 1 85 ? -26.516 -2.674 -2.979 1 97.69 85 GLY B C 1
ATOM 1947 O O . GLY B 1 85 ? -27 -2.762 -4.105 1 97.69 85 GLY B O 1
ATOM 1948 N N . GLY B 1 86 ? -25.672 -3.533 -2.512 1 98.25 86 GLY B N 1
ATOM 1949 C CA . GLY B 1 86 ? -25.359 -4.742 -3.256 1 98.25 86 GLY B CA 1
ATOM 1950 C C . GLY B 1 86 ? -24.172 -4.57 -4.188 1 98.25 86 GLY B C 1
ATOM 1951 O O . GLY B 1 86 ? -23.375 -3.633 -4.039 1 98.25 86 GLY B O 1
ATOM 1952 N N . LEU B 1 87 ? -24 -5.535 -5.047 1 98.56 87 LEU B N 1
ATOM 1953 C CA . LEU B 1 87 ? -22.828 -5.621 -5.918 1 98.56 87 LEU B CA 1
ATOM 1954 C C . LEU B 1 87 ? -22.812 -4.477 -6.922 1 98.56 87 LEU B C 1
ATOM 1956 O O . LEU B 1 87 ? -23.828 -4.191 -7.562 1 98.56 87 LEU B O 1
ATOM 1960 N N . ASP B 1 88 ? -21.719 -3.799 -6.938 1 98.5 88 ASP B N 1
ATOM 1961 C CA . ASP B 1 88 ? -21.438 -2.918 -8.07 1 98.5 88 ASP B CA 1
ATOM 1962 C C . ASP B 1 88 ? -20.953 -3.711 -9.273 1 98.5 88 ASP B C 1
ATOM 1964 O O . ASP B 1 88 ? -19.766 -4.031 -9.375 1 98.5 88 ASP B O 1
ATOM 1968 N N . GLY B 1 89 ? -21.891 -3.998 -10.195 1 98.25 89 GLY B N 1
ATOM 1969 C CA . GLY B 1 89 ? -21.578 -4.84 -11.336 1 98.25 89 GLY B CA 1
ATOM 1970 C C . GLY B 1 89 ? -20.453 -4.285 -12.195 1 98.25 89 GLY B C 1
ATOM 1971 O O . GLY B 1 89 ? -19.641 -5.043 -12.727 1 98.25 89 GLY B O 1
ATOM 1972 N N . GLY B 1 90 ? -20.438 -3.025 -12.336 1 98.25 90 GLY B N 1
ATOM 1973 C CA . GLY B 1 90 ? -19.391 -2.395 -13.125 1 98.25 90 GLY B CA 1
ATOM 1974 C C . GLY B 1 90 ? -18 -2.6 -12.547 1 98.25 90 GLY B C 1
ATOM 1975 O O . GLY B 1 90 ? -17.094 -3.053 -13.242 1 98.25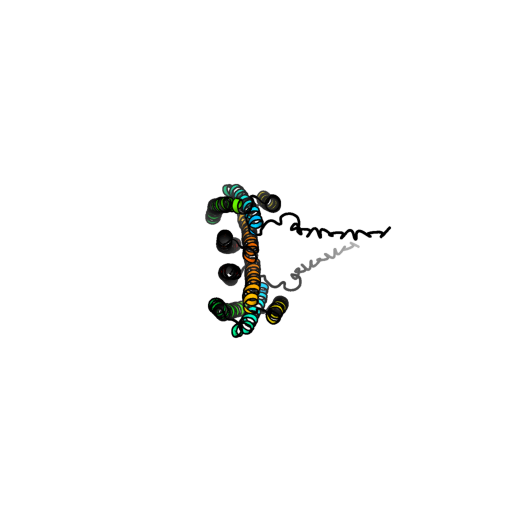 90 GLY B O 1
ATOM 1976 N N . ALA B 1 91 ? -17.797 -2.32 -11.234 1 98.5 91 ALA B N 1
ATOM 1977 C CA . ALA B 1 91 ? -16.516 -2.51 -10.562 1 98.5 91 ALA B CA 1
ATOM 1978 C C . ALA B 1 91 ? -16.109 -3.98 -10.562 1 98.5 91 ALA B C 1
ATOM 1980 O O . ALA B 1 91 ? -14.945 -4.309 -10.797 1 98.5 91 ALA B O 1
ATOM 1981 N N . TYR B 1 92 ? -17.062 -4.82 -10.352 1 98.81 92 TYR B N 1
ATOM 1982 C CA . TYR B 1 92 ? -16.812 -6.258 -10.344 1 98.81 92 TYR B CA 1
ATOM 1983 C C . TYR B 1 92 ? -16.328 -6.738 -11.703 1 98.81 92 TYR B C 1
ATOM 1985 O O . TYR B 1 92 ? -15.312 -7.438 -11.797 1 98.81 92 TYR B O 1
ATOM 1993 N N . GLN B 1 93 ? -17.031 -6.316 -12.711 1 98.75 93 GLN B N 1
ATOM 1994 C CA . GLN B 1 93 ? -16.719 -6.805 -14.055 1 98.75 93 GLN B CA 1
ATOM 1995 C C . GLN B 1 93 ? -15.375 -6.258 -14.539 1 98.75 93 GLN B C 1
ATOM 1997 O O . GLN B 1 93 ? -14.609 -6.965 -15.203 1 98.75 93 GLN B O 1
ATOM 2002 N N . ALA B 1 94 ? -15.109 -5.035 -14.25 1 98.75 94 ALA B N 1
ATOM 2003 C CA . ALA B 1 94 ? -13.82 -4.457 -14.625 1 98.75 94 ALA B CA 1
ATOM 2004 C C . ALA B 1 94 ? -12.664 -5.238 -14 1 98.75 94 ALA B C 1
ATOM 2006 O O . ALA B 1 94 ? -11.711 -5.602 -14.688 1 98.75 94 ALA B O 1
ATOM 2007 N N . MET B 1 95 ? -12.812 -5.531 -12.727 1 98.88 95 MET B N 1
ATOM 2008 C CA . MET B 1 95 ? -11.766 -6.258 -12.023 1 98.88 95 MET B CA 1
ATOM 2009 C C . MET B 1 95 ? -11.695 -7.707 -12.5 1 98.88 95 MET B C 1
ATOM 2011 O O . MET B 1 95 ? -10.602 -8.266 -12.641 1 98.88 95 MET B O 1
ATOM 2015 N N . ARG B 1 96 ? -12.812 -8.297 -12.781 1 98.88 96 ARG B N 1
ATOM 2016 C CA . ARG B 1 96 ? -12.828 -9.648 -13.328 1 98.88 96 ARG B CA 1
ATOM 2017 C C . ARG B 1 96 ? -12.023 -9.727 -14.617 1 98.88 96 ARG B C 1
ATOM 2019 O O . ARG B 1 96 ? -11.297 -10.695 -14.844 1 98.88 96 ARG B O 1
ATOM 2026 N N . GLY B 1 97 ? -12.227 -8.742 -15.422 1 98.88 97 GLY B N 1
ATOM 2027 C CA . GLY B 1 97 ? -11.453 -8.695 -16.656 1 98.88 97 GLY B CA 1
ATOM 2028 C C . GLY B 1 97 ? -9.953 -8.664 -16.422 1 98.88 97 GLY B C 1
ATOM 2029 O O . GLY B 1 97 ? -9.203 -9.398 -17.062 1 98.88 97 GLY B O 1
ATOM 2030 N N . GLU B 1 98 ? -9.477 -7.867 -15.484 1 98.88 98 GLU B N 1
ATOM 2031 C CA . GLU B 1 98 ? -8.062 -7.805 -15.133 1 98.88 98 GLU B CA 1
ATOM 2032 C C . GLU B 1 98 ? -7.555 -9.148 -14.625 1 98.88 98 GLU B C 1
ATOM 2034 O O . GLU B 1 98 ? -6.445 -9.57 -14.953 1 98.88 98 GLU B O 1
ATOM 2039 N N . MET B 1 99 ? -8.375 -9.812 -13.859 1 98.94 99 MET B N 1
ATOM 2040 C CA . MET B 1 99 ? -7.961 -11.086 -13.281 1 98.94 99 MET B CA 1
ATOM 2041 C C . MET B 1 99 ? -7.891 -12.172 -14.352 1 98.94 99 MET B C 1
ATOM 2043 O O . MET B 1 99 ? -7.035 -13.055 -14.289 1 98.94 99 MET B O 1
ATOM 2047 N N . VAL B 1 100 ? -8.797 -12.109 -15.297 1 98.81 100 VAL B N 1
ATOM 2048 C CA . VAL B 1 100 ? -8.758 -13.055 -16.406 1 98.81 100 VAL B CA 1
ATOM 2049 C C . VAL B 1 100 ? -7.434 -12.906 -17.172 1 98.81 100 VAL B C 1
ATOM 2051 O O . VAL B 1 100 ? -6.824 -13.898 -17.562 1 98.81 100 VAL B O 1
ATOM 2054 N N . ASP B 1 101 ? -7.004 -11.711 -17.312 1 98.81 101 ASP B N 1
ATOM 2055 C CA . ASP B 1 101 ? -5.73 -11.461 -17.984 1 98.81 101 ASP B CA 1
ATOM 2056 C C . ASP B 1 101 ? -4.566 -12.055 -17.188 1 98.81 101 ASP B C 1
ATOM 2058 O O . ASP B 1 101 ? -3.66 -12.656 -17.766 1 98.81 101 ASP B O 1
ATOM 2062 N N . LEU B 1 102 ? -4.543 -11.875 -15.898 1 98.81 102 LEU B N 1
ATOM 2063 C CA . LEU B 1 102 ? -3.482 -12.422 -15.055 1 98.81 102 LEU B CA 1
ATOM 2064 C C . LEU B 1 102 ? -3.486 -13.953 -15.102 1 98.81 102 LEU B C 1
ATOM 2066 O O . LEU B 1 102 ? -2.426 -14.578 -15.148 1 98.81 102 LEU B O 1
ATOM 2070 N N . LEU B 1 103 ? -4.699 -14.5 -15.062 1 98.88 103 LEU B N 1
ATOM 2071 C CA . LEU B 1 103 ? -4.828 -15.953 -15.156 1 98.88 103 LEU B CA 1
ATOM 2072 C C . LEU B 1 103 ? -4.277 -16.469 -16.484 1 98.88 103 LEU B C 1
ATOM 2074 O O . LEU B 1 103 ? -3.607 -17.5 -16.531 1 98.88 103 LEU B O 1
ATOM 2078 N N . ALA B 1 104 ? -4.539 -15.766 -17.531 1 98.88 104 ALA B N 1
ATOM 2079 C CA . ALA B 1 104 ? -4.039 -16.156 -18.844 1 98.88 104 ALA B CA 1
ATOM 2080 C C . ALA B 1 104 ? -2.514 -16.156 -18.875 1 98.88 104 ALA B C 1
ATOM 2082 O O . ALA B 1 104 ? -1.897 -17.031 -19.469 1 98.88 104 ALA B O 1
ATOM 2083 N N . ARG B 1 105 ? -1.928 -15.18 -18.25 1 98.88 105 ARG B N 1
ATOM 2084 C CA . ARG B 1 105 ? -0.472 -15.117 -18.172 1 98.88 105 ARG B CA 1
ATOM 2085 C C . ARG B 1 105 ? 0.084 -16.328 -17.422 1 98.88 105 ARG B C 1
ATOM 2087 O O . ARG B 1 105 ? 1.108 -16.891 -17.812 1 98.88 105 ARG B O 1
ATOM 2094 N N . LEU B 1 106 ? -0.59 -16.672 -16.359 1 98.94 106 LEU B N 1
ATOM 2095 C CA . LEU B 1 106 ? -0.156 -17.828 -15.594 1 98.94 106 LEU B CA 1
ATOM 2096 C C . LEU B 1 106 ? -0.279 -19.109 -16.422 1 98.94 106 LEU B C 1
ATOM 2098 O O . LEU B 1 106 ? 0.621 -19.953 -16.406 1 98.94 106 LEU B O 1
ATOM 2102 N N . ARG B 1 107 ? -1.355 -19.266 -17.141 1 98.75 107 ARG B N 1
ATOM 2103 C CA . ARG B 1 107 ? -1.604 -20.438 -17.969 1 98.75 107 ARG B CA 1
ATOM 2104 C C . ARG B 1 107 ? -0.535 -20.578 -19.047 1 98.75 107 ARG B C 1
ATOM 2106 O O . ARG B 1 107 ? -0.129 -21.703 -19.375 1 98.75 107 ARG B O 1
ATOM 2113 N N . ALA B 1 108 ? -0.016 -19.5 -19.469 1 98.56 108 ALA B N 1
ATOM 2114 C CA . ALA B 1 108 ? 0.905 -19.5 -20.609 1 98.56 108 ALA B CA 1
ATOM 2115 C C . ALA B 1 108 ? 2.35 -19.656 -20.141 1 98.56 108 ALA B C 1
ATOM 2117 O O . ALA B 1 108 ? 3.252 -19.875 -20.953 1 98.56 108 ALA B O 1
ATOM 2118 N N . ALA B 1 109 ? 2.566 -19.625 -18.859 1 98.62 109 ALA B N 1
ATOM 2119 C CA . ALA B 1 109 ? 3.928 -19.578 -18.328 1 98.62 109 ALA B CA 1
ATOM 2120 C C . ALA B 1 109 ? 4.609 -20.938 -18.469 1 98.62 109 ALA B C 1
ATOM 2122 O O . ALA B 1 109 ? 3.986 -21.984 -18.25 1 98.62 109 ALA B O 1
ATOM 2123 N N . GLN B 1 110 ? 5.844 -20.922 -18.875 1 98.12 110 GLN B N 1
ATOM 2124 C CA . GLN B 1 110 ? 6.645 -22.141 -18.984 1 98.12 110 GLN B CA 1
ATOM 2125 C C . GLN B 1 110 ? 7.039 -22.656 -17.594 1 98.12 110 GLN B C 1
ATOM 2127 O O . GLN B 1 110 ? 6.883 -23.844 -17.312 1 98.12 110 GLN B O 1
ATOM 2132 N N . ASP B 1 111 ? 7.547 -21.766 -16.766 1 98.25 111 ASP B N 1
ATOM 2133 C CA . ASP B 1 111 ? 7.797 -22.062 -15.352 1 98.25 111 ASP B CA 1
ATOM 2134 C C . ASP B 1 111 ? 6.621 -21.609 -14.484 1 98.25 111 ASP B C 1
ATOM 2136 O O . ASP B 1 111 ? 6.602 -20.484 -14 1 98.25 111 ASP B O 1
ATOM 2140 N N . ARG B 1 112 ? 5.738 -22.422 -14.219 1 98.56 112 ARG B N 1
ATOM 2141 C CA . ARG B 1 112 ? 4.477 -22.047 -13.586 1 98.56 112 ARG B CA 1
ATOM 2142 C C . ARG B 1 112 ? 4.695 -21.656 -12.133 1 98.56 112 ARG B C 1
ATOM 2144 O O . ARG B 1 112 ? 4.004 -20.766 -11.609 1 98.56 112 ARG B O 1
ATOM 2151 N N . GLU B 1 113 ? 5.637 -22.297 -11.484 1 98.88 113 GLU B N 1
ATOM 2152 C CA . GLU B 1 113 ? 5.891 -21.984 -10.078 1 98.88 113 GLU B CA 1
ATOM 2153 C C . GLU B 1 113 ? 6.414 -20.547 -9.93 1 98.88 113 GLU B C 1
ATOM 2155 O O . GLU B 1 113 ? 5.895 -19.781 -9.133 1 98.88 113 GLU B O 1
ATOM 2160 N N . ARG B 1 114 ? 7.438 -20.219 -10.672 1 98.81 114 ARG B N 1
ATOM 2161 C CA . ARG B 1 114 ? 7.98 -18.875 -10.594 1 98.81 114 ARG B CA 1
ATOM 2162 C C . ARG B 1 114 ? 6.949 -17.844 -11.055 1 98.81 114 ARG B C 1
ATOM 2164 O O . ARG B 1 114 ? 6.809 -16.781 -10.438 1 98.81 114 ARG B O 1
ATOM 2171 N N . ALA B 1 115 ? 6.188 -18.156 -12.117 1 98.94 115 ALA B N 1
ATOM 2172 C CA . ALA B 1 115 ? 5.16 -17.25 -12.617 1 98.94 115 ALA B CA 1
ATOM 2173 C C . ALA B 1 115 ? 4.074 -17.016 -11.57 1 98.94 115 ALA B C 1
ATOM 2175 O O . ALA B 1 115 ? 3.566 -15.906 -11.438 1 98.94 115 ALA B O 1
ATOM 2176 N N . PHE B 1 116 ? 3.736 -18.094 -10.867 1 99 116 PHE B N 1
ATOM 2177 C CA . PHE B 1 116 ? 2.732 -17.953 -9.82 1 99 116 PHE B CA 1
ATOM 2178 C C . PHE B 1 116 ? 3.174 -16.938 -8.781 1 99 116 PHE B C 1
ATOM 2180 O O . PHE B 1 116 ? 2.412 -16.031 -8.43 1 99 116 PHE B O 1
ATOM 2187 N N . VAL B 1 117 ? 4.41 -17.016 -8.32 1 98.94 117 VAL B N 1
ATOM 2188 C CA . VAL B 1 117 ? 4.91 -16.109 -7.293 1 98.94 117 VAL B CA 1
ATOM 2189 C C . VAL B 1 117 ? 4.973 -14.68 -7.848 1 98.94 117 VAL B C 1
ATOM 2191 O O . VAL B 1 117 ? 4.551 -13.727 -7.188 1 98.94 117 VAL B O 1
ATOM 2194 N N . GLU B 1 118 ? 5.418 -14.539 -9.07 1 98.88 118 GLU B N 1
ATOM 2195 C CA . GLU B 1 118 ? 5.516 -13.227 -9.703 1 98.88 118 GLU B CA 1
ATOM 2196 C C . GLU B 1 118 ? 4.141 -12.586 -9.852 1 98.88 118 GLU B C 1
ATOM 2198 O O . GLU B 1 118 ? 3.959 -11.406 -9.539 1 98.88 118 GLU B O 1
ATOM 2203 N N . LEU B 1 119 ? 3.234 -13.328 -10.305 1 98.94 119 LEU B N 1
ATOM 2204 C CA . LEU B 1 119 ? 1.91 -12.789 -10.586 1 98.94 119 LEU B CA 1
ATOM 2205 C C . LEU B 1 119 ? 1.136 -12.555 -9.289 1 98.94 119 LEU B C 1
ATOM 2207 O O . LEU B 1 119 ? 0.336 -11.617 -9.203 1 98.94 119 LEU B O 1
ATOM 2211 N N . MET B 1 120 ? 1.421 -13.398 -8.305 1 98.94 120 MET B N 1
ATOM 2212 C CA . MET B 1 120 ? 0.801 -13.164 -7.004 1 98.94 120 MET B CA 1
ATOM 2213 C C . MET B 1 120 ? 1.367 -11.914 -6.348 1 98.94 120 MET B C 1
ATOM 2215 O O . MET B 1 120 ? 0.652 -11.195 -5.645 1 98.94 120 MET B O 1
ATOM 2219 N N . LEU B 1 121 ? 2.637 -11.688 -6.594 1 98.94 121 LEU B N 1
ATOM 2220 C CA . LEU B 1 121 ? 3.229 -10.43 -6.16 1 98.94 121 LEU B CA 1
ATOM 2221 C C . LEU B 1 121 ? 2.475 -9.242 -6.754 1 98.94 121 LEU B C 1
ATOM 2223 O O . LEU B 1 121 ? 2.107 -8.312 -6.031 1 98.94 121 LEU B O 1
ATOM 2227 N N . LEU B 1 122 ? 2.178 -9.242 -8.047 1 98.88 122 LEU B N 1
ATOM 2228 C CA . LEU B 1 122 ? 1.441 -8.18 -8.727 1 98.88 122 LEU B CA 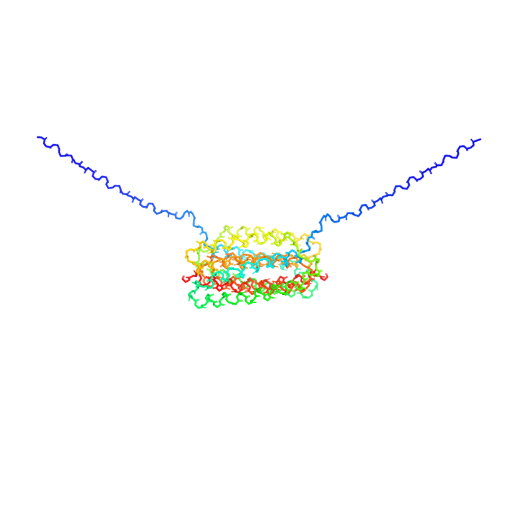1
ATOM 2229 C C . LEU B 1 122 ? 0.006 -8.102 -8.219 1 98.88 122 LEU B C 1
ATOM 2231 O O . LEU B 1 122 ? -0.522 -7.008 -8 1 98.88 122 LEU B O 1
ATOM 2235 N N . HIS B 1 123 ? -0.606 -9.266 -8.055 1 98.94 123 HIS B N 1
ATOM 2236 C CA . HIS B 1 123 ? -1.957 -9.344 -7.512 1 98.94 123 HIS B CA 1
ATOM 2237 C C . HIS B 1 123 ? -2.045 -8.656 -6.152 1 98.94 123 HIS B C 1
ATOM 2239 O O . HIS B 1 123 ? -2.93 -7.828 -5.926 1 98.94 123 HIS B O 1
ATOM 2245 N N . HIS B 1 124 ? -1.073 -8.984 -5.273 1 98.94 124 HIS B N 1
ATOM 2246 C CA . HIS B 1 124 ? -1.069 -8.438 -3.92 1 98.94 124 HIS B CA 1
ATOM 2247 C C . HIS B 1 124 ? -0.825 -6.934 -3.938 1 98.94 124 HIS B C 1
ATOM 2249 O O . HIS B 1 124 ? -1.4 -6.199 -3.131 1 98.94 124 HIS B O 1
ATOM 2255 N N . LYS B 1 125 ? 0.02 -6.477 -4.836 1 98.94 125 LYS B N 1
ATOM 2256 C CA . LYS B 1 125 ? 0.202 -5.035 -4.98 1 98.94 125 LYS B CA 1
ATOM 2257 C C . LYS B 1 125 ? -1.116 -4.348 -5.324 1 98.94 125 LYS B C 1
ATOM 2259 O O . LYS B 1 125 ? -1.444 -3.303 -4.754 1 98.94 125 LYS B O 1
ATOM 2264 N N . GLY B 1 126 ? -1.863 -4.902 -6.238 1 98.94 126 GLY B N 1
ATOM 2265 C CA . GLY B 1 126 ? -3.162 -4.359 -6.602 1 98.94 126 GLY B CA 1
ATOM 2266 C C . GLY B 1 126 ? -4.121 -4.277 -5.43 1 98.94 126 GLY B C 1
ATOM 2267 O O . GLY B 1 126 ? -4.859 -3.301 -5.289 1 98.94 126 GLY B O 1
ATOM 2268 N N . ALA B 1 127 ? -4.125 -5.285 -4.586 1 98.94 127 ALA B N 1
ATOM 2269 C CA . ALA B 1 127 ? -5 -5.297 -3.416 1 98.94 127 ALA B CA 1
ATOM 2270 C C . ALA B 1 127 ? -4.656 -4.156 -2.463 1 98.94 127 ALA B C 1
ATOM 2272 O O . ALA B 1 127 ? -5.547 -3.484 -1.943 1 98.94 127 ALA B O 1
ATOM 2273 N N . VAL B 1 128 ? -3.336 -4.012 -2.197 1 99 128 VAL B N 1
ATOM 2274 C CA . VAL B 1 128 ? -2.912 -2.939 -1.303 1 99 128 VAL B CA 1
ATOM 2275 C C . VAL B 1 128 ? -3.334 -1.589 -1.877 1 99 128 VAL B C 1
ATOM 2277 O O . VAL B 1 128 ? -3.873 -0.743 -1.159 1 99 128 VAL B O 1
ATOM 2280 N N . GLU B 1 129 ? -3.172 -1.419 -3.178 1 98.94 129 GLU B N 1
ATOM 2281 C CA . GLU B 1 129 ? -3.537 -0.159 -3.818 1 98.94 129 GLU B CA 1
ATOM 2282 C C . GLU B 1 129 ? -5.039 0.089 -3.732 1 98.94 129 GLU B C 1
ATOM 2284 O O . GLU B 1 129 ? -5.477 1.21 -3.461 1 98.94 129 GLU B O 1
ATOM 2289 N N . MET B 1 130 ? -5.809 -0.931 -3.949 1 98.94 130 MET B N 1
ATOM 2290 C CA . MET B 1 130 ? -7.258 -0.794 -3.834 1 98.94 130 MET B CA 1
ATOM 2291 C C . MET B 1 130 ? -7.66 -0.453 -2.404 1 98.94 130 MET B C 1
ATOM 2293 O O . MET B 1 130 ? -8.562 0.36 -2.184 1 98.94 130 MET B O 1
ATOM 2297 N N . ALA B 1 131 ? -7.023 -1.122 -1.452 1 99 131 ALA B N 1
ATOM 2298 C CA . ALA B 1 131 ? -7.305 -0.848 -0.045 1 99 131 ALA B CA 1
ATOM 2299 C C . ALA B 1 131 ? -6.977 0.6 0.308 1 99 131 ALA B C 1
ATOM 2301 O O . ALA B 1 131 ? -7.738 1.261 1.018 1 99 131 ALA B O 1
ATOM 2302 N N . LEU B 1 132 ? -5.871 1.083 -0.207 1 98.94 132 LEU B N 1
ATOM 2303 C CA . LEU B 1 132 ? -5.48 2.463 0.06 1 98.94 132 LEU B CA 1
ATOM 2304 C C . LEU B 1 132 ? -6.512 3.439 -0.493 1 98.94 132 LEU B C 1
ATOM 2306 O O . LEU B 1 132 ? -6.797 4.465 0.127 1 98.94 132 LEU B O 1
ATOM 2310 N N . GLU B 1 133 ? -7.023 3.115 -1.616 1 98.81 133 GLU B N 1
ATOM 2311 C CA . GLU B 1 133 ? -8.008 4.008 -2.221 1 98.81 133 GLU B CA 1
ATOM 2312 C C . GLU B 1 133 ? -9.242 4.148 -1.333 1 98.81 133 GLU B C 1
ATOM 2314 O O . GLU B 1 133 ? -9.75 5.254 -1.137 1 98.81 133 GLU B O 1
ATOM 2319 N N . VAL B 1 134 ? -9.758 3.053 -0.83 1 98.88 134 VAL B N 1
ATOM 2320 C CA . VAL B 1 134 ? -10.945 3.172 0.006 1 98.88 134 VAL B CA 1
ATOM 2321 C C . VAL B 1 134 ? -10.578 3.807 1.345 1 98.88 134 VAL B C 1
ATOM 2323 O O . VAL B 1 134 ? -11.383 4.535 1.936 1 98.88 134 VAL B O 1
ATOM 2326 N N . LEU B 1 135 ? -9.359 3.646 1.85 1 98.88 135 LEU B N 1
ATOM 2327 C CA . LEU B 1 135 ? -8.914 4.277 3.086 1 98.88 135 LEU B CA 1
ATOM 2328 C C . LEU B 1 135 ? -8.852 5.797 2.932 1 98.88 135 LEU B C 1
ATOM 2330 O O . LEU B 1 135 ? -8.938 6.527 3.92 1 98.88 135 LEU B O 1
ATOM 2334 N N . LEU B 1 136 ? -8.711 6.27 1.702 1 98.5 136 LEU B N 1
ATOM 2335 C CA . LEU B 1 136 ? -8.641 7.703 1.456 1 98.5 136 LEU B CA 1
ATOM 2336 C C . LEU B 1 136 ? -10.023 8.344 1.6 1 98.5 136 LEU B C 1
ATOM 2338 O O . LEU B 1 136 ? -10.133 9.492 2.033 1 98.5 136 LEU B O 1
ATOM 2342 N N . SER B 1 137 ? -11.07 7.527 1.312 1 97.44 137 SER B N 1
ATOM 2343 C CA . SER B 1 137 ? -12.32 8.25 1.122 1 97.44 137 SER B CA 1
ATOM 2344 C C . SER B 1 137 ? -13.492 7.516 1.764 1 97.44 137 SER B C 1
ATOM 2346 O O . SER B 1 137 ? -14.609 8.031 1.802 1 97.44 137 SER B O 1
ATOM 2348 N N . GLY B 1 138 ? -13.281 6.277 2.197 1 98.44 138 GLY B N 1
ATOM 2349 C CA . GLY B 1 138 ? -14.359 5.508 2.803 1 98.44 138 GLY B CA 1
ATOM 2350 C C . GLY B 1 138 ? -14.891 6.133 4.078 1 98.44 138 GLY B C 1
ATOM 2351 O O . GLY B 1 138 ? -14.258 7.012 4.66 1 98.44 138 GLY B O 1
ATOM 2352 N N . ARG B 1 139 ? -16.141 5.715 4.488 1 98.56 139 ARG B N 1
ATOM 2353 C CA . ARG B 1 139 ? -16.781 6.316 5.656 1 98.56 139 ARG B CA 1
ATOM 2354 C C . ARG B 1 139 ? -17.219 5.246 6.648 1 98.56 139 ARG B C 1
ATOM 2356 O O . ARG B 1 139 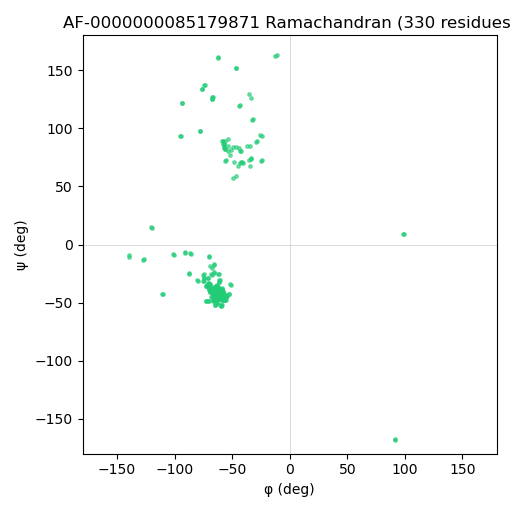? -17.578 5.559 7.785 1 98.56 139 ARG B O 1
ATOM 2363 N N . ASP B 1 140 ? -17.219 3.969 6.188 1 98.75 140 ASP B N 1
ATOM 2364 C CA . ASP B 1 140 ? -17.703 2.881 7.035 1 98.75 140 ASP B CA 1
ATOM 2365 C C . ASP B 1 140 ? -16.547 2.225 7.793 1 98.75 140 ASP B C 1
ATOM 2367 O O . ASP B 1 140 ? -15.648 1.648 7.18 1 98.75 140 ASP B O 1
ATOM 2371 N N . THR B 1 141 ? -16.625 2.219 9.109 1 98.69 141 THR B N 1
ATOM 2372 C CA . THR B 1 141 ? -15.508 1.799 9.953 1 98.69 141 THR B CA 1
ATOM 2373 C C . THR B 1 141 ? -15.195 0.321 9.742 1 98.69 141 THR B C 1
ATOM 2375 O O . THR B 1 141 ? -14.031 -0.082 9.766 1 98.69 141 THR B O 1
ATOM 2378 N N . GLU B 1 142 ? -16.188 -0.499 9.555 1 98.81 142 GLU B N 1
ATOM 2379 C CA . GLU B 1 142 ? -15.938 -1.922 9.352 1 98.81 142 GLU B CA 1
ATOM 2380 C C . GLU B 1 142 ? -15.203 -2.17 8.031 1 98.81 142 GLU B C 1
ATOM 2382 O O . GLU B 1 142 ? -14.281 -2.99 7.973 1 98.81 142 GLU B O 1
ATOM 2387 N N . VAL B 1 143 ? -15.594 -1.437 7.008 1 98.94 143 VAL B N 1
ATOM 2388 C CA . VAL B 1 143 ? -14.922 -1.562 5.715 1 98.94 143 VAL B CA 1
ATOM 2389 C C . VAL B 1 143 ? -13.492 -1.036 5.82 1 98.94 143 VAL B C 1
ATOM 2391 O O . VAL B 1 143 ? -12.562 -1.642 5.285 1 98.94 143 VAL B O 1
ATOM 2394 N N . LEU B 1 144 ? -13.328 0.078 6.523 1 98.94 144 LEU B N 1
ATOM 2395 C CA . LEU B 1 144 ? -11.992 0.64 6.691 1 98.94 144 LEU B CA 1
ATOM 2396 C C . LEU B 1 144 ? -11.086 -0.322 7.461 1 98.94 144 LEU B C 1
ATOM 2398 O O . LEU B 1 144 ? -9.914 -0.477 7.125 1 98.94 144 LEU B O 1
ATOM 2402 N N . ASN B 1 145 ? -11.617 -0.978 8.461 1 98.94 145 ASN B N 1
ATOM 2403 C CA . ASN B 1 145 ? -10.852 -1.976 9.203 1 98.94 145 ASN B CA 1
ATOM 2404 C C . ASN B 1 145 ? -10.461 -3.154 8.32 1 98.94 145 ASN B C 1
ATOM 2406 O O . ASN B 1 145 ? -9.336 -3.654 8.406 1 98.94 145 ASN B O 1
ATOM 2410 N N . LEU B 1 146 ? -11.375 -3.564 7.516 1 98.94 146 LEU B N 1
ATOM 2411 C CA . LEU B 1 146 ? -11.094 -4.656 6.594 1 98.94 146 LEU B CA 1
ATOM 2412 C C . LEU B 1 146 ? -10.016 -4.258 5.59 1 98.94 146 LEU B C 1
ATOM 2414 O O . LEU B 1 146 ? -9.102 -5.035 5.316 1 98.94 146 LEU B O 1
ATOM 2418 N N . ALA B 1 147 ? -10.125 -3.084 5.023 1 98.94 147 ALA B N 1
ATOM 2419 C CA . ALA B 1 147 ? -9.148 -2.59 4.062 1 98.94 147 ALA B CA 1
ATOM 2420 C C . ALA B 1 147 ? -7.75 -2.541 4.676 1 98.94 147 ALA B C 1
ATOM 2422 O O . ALA B 1 147 ? -6.773 -2.961 4.051 1 98.94 147 ALA B O 1
ATOM 2423 N N . LYS B 1 148 ? -7.645 -2.035 5.906 1 99 148 LYS B N 1
ATOM 2424 C CA . LYS B 1 148 ? -6.363 -2.004 6.605 1 99 148 LYS B CA 1
ATOM 2425 C C . LYS B 1 148 ? -5.797 -3.41 6.773 1 99 148 LYS B C 1
ATOM 2427 O O . LYS B 1 148 ? -4.621 -3.646 6.492 1 99 148 LYS B O 1
ATOM 2432 N N . ALA B 1 149 ? -6.629 -4.293 7.191 1 98.94 149 ALA B N 1
ATOM 2433 C CA . ALA B 1 149 ? -6.176 -5.66 7.43 1 98.94 149 ALA B CA 1
ATOM 2434 C C . ALA B 1 149 ? -5.652 -6.301 6.148 1 98.94 149 ALA B C 1
ATOM 2436 O O . ALA B 1 149 ? -4.613 -6.961 6.16 1 98.94 149 ALA B O 1
ATOM 2437 N N . ILE B 1 150 ? -6.359 -6.094 5.094 1 98.94 150 ILE B N 1
ATOM 2438 C CA . ILE B 1 150 ? -5.949 -6.648 3.809 1 98.94 150 ILE B CA 1
ATOM 2439 C C . ILE B 1 150 ? -4.621 -6.031 3.381 1 98.94 150 ILE B C 1
ATOM 2441 O O . ILE B 1 150 ? -3.695 -6.742 2.986 1 98.94 150 ILE B O 1
ATOM 2445 N N . ALA B 1 151 ? -4.492 -4.73 3.475 1 99 151 ALA B N 1
ATOM 2446 C CA . ALA B 1 151 ? -3.275 -4.043 3.061 1 99 151 ALA B CA 1
ATOM 2447 C C . ALA B 1 151 ? -2.068 -4.531 3.857 1 99 151 ALA B C 1
ATOM 2449 O O . ALA B 1 151 ? -0.998 -4.766 3.293 1 99 151 ALA B O 1
ATOM 2450 N N . LEU B 1 152 ? -2.244 -4.688 5.137 1 98.94 152 LEU B N 1
ATOM 2451 C CA . LEU B 1 152 ? -1.139 -5.125 5.984 1 98.94 152 LEU B CA 1
ATOM 2452 C C . LEU B 1 152 ? -0.726 -6.555 5.648 1 98.94 152 LEU B C 1
ATOM 2454 O O . LEU B 1 152 ? 0.458 -6.828 5.445 1 98.94 152 LEU B O 1
ATOM 2458 N N . ALA B 1 153 ? -1.701 -7.434 5.551 1 98.88 153 ALA B N 1
ATOM 2459 C CA . ALA B 1 153 ? -1.403 -8.836 5.273 1 98.88 153 ALA B CA 1
ATOM 2460 C C . ALA B 1 153 ? -0.733 -9 3.914 1 98.88 153 ALA B C 1
ATOM 2462 O O . ALA B 1 153 ? 0.274 -9.695 3.791 1 98.88 153 ALA B O 1
ATOM 2463 N N . GLN B 1 154 ? -1.274 -8.328 2.951 1 98.88 154 GLN B N 1
ATOM 2464 C CA . GLN B 1 154 ? -0.765 -8.531 1.599 1 98.88 154 GLN B CA 1
ATOM 2465 C C . GLN B 1 154 ? 0.579 -7.832 1.409 1 98.88 154 GLN B C 1
ATOM 2467 O O . GLN B 1 154 ? 1.421 -8.297 0.638 1 98.88 154 GLN B O 1
ATOM 2472 N N . THR B 1 155 ? 0.863 -6.777 2.162 1 98.94 155 THR B N 1
ATOM 2473 C CA . THR B 1 155 ? 2.189 -6.168 2.145 1 98.94 155 THR B CA 1
ATOM 2474 C C . THR B 1 155 ? 3.234 -7.137 2.693 1 98.94 155 THR B C 1
ATOM 2476 O O . THR B 1 155 ? 4.309 -7.289 2.111 1 98.94 155 THR B O 1
ATOM 2479 N N . GLU B 1 156 ? 2.906 -7.805 3.773 1 98.94 156 GLU B N 1
ATOM 2480 C CA . GLU B 1 156 ?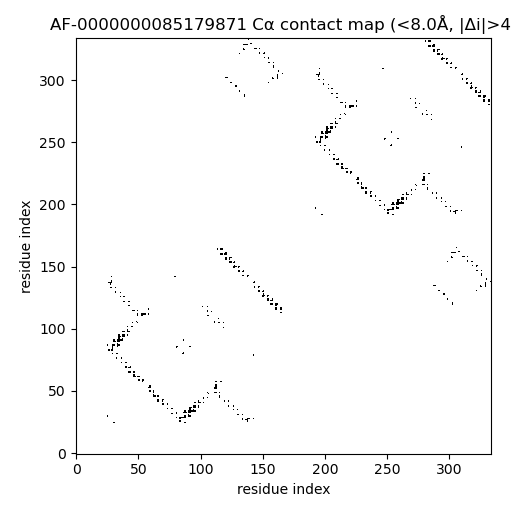 3.818 -8.797 4.332 1 98.94 156 GLU B CA 1
ATOM 2481 C C . GLU B 1 156 ? 4.113 -9.906 3.324 1 98.94 156 GLU B C 1
ATOM 2483 O O . GLU B 1 156 ? 5.266 -10.312 3.164 1 98.94 156 GLU B O 1
ATOM 2488 N N . GLU B 1 157 ? 3.133 -10.336 2.639 1 98.94 157 GLU B N 1
ATOM 2489 C CA . GLU B 1 157 ? 3.293 -11.43 1.69 1 98.94 157 GLU B CA 1
ATOM 2490 C C . GLU B 1 157 ? 4.059 -10.984 0.45 1 98.94 157 GLU B C 1
ATOM 2492 O O . GLU B 1 157 ? 4.848 -11.75 -0.111 1 98.94 157 GLU B O 1
ATOM 2497 N N . ILE B 1 158 ? 3.848 -9.734 0.002 1 98.94 158 ILE B N 1
ATOM 2498 C CA . ILE B 1 158 ? 4.625 -9.18 -1.099 1 98.94 158 ILE B CA 1
ATOM 2499 C C . ILE B 1 158 ? 6.117 -9.289 -0.784 1 98.94 158 ILE B C 1
ATOM 2501 O O . ILE B 1 158 ? 6.91 -9.695 -1.638 1 98.94 158 ILE B O 1
ATOM 2505 N N . HIS B 1 159 ? 6.48 -8.953 0.414 1 98.94 159 HIS B N 1
ATOM 2506 C CA . HIS B 1 159 ? 7.879 -9.008 0.83 1 98.94 159 HIS B CA 1
ATOM 2507 C C . HIS B 1 159 ? 8.414 -10.43 0.762 1 98.94 159 HIS B C 1
ATOM 2509 O O . HIS B 1 159 ? 9.516 -10.664 0.244 1 98.94 159 HIS B O 1
ATOM 2515 N N . ARG B 1 160 ? 7.641 -11.406 1.213 1 98.88 160 ARG B N 1
ATOM 2516 C CA . ARG B 1 160 ? 8.062 -12.805 1.172 1 98.88 160 ARG B CA 1
ATOM 2517 C C . ARG B 1 160 ? 8.211 -13.281 -0.266 1 98.88 160 ARG B C 1
ATOM 2519 O O . ARG B 1 160 ? 9.172 -13.984 -0.592 1 98.88 160 ARG B O 1
ATOM 2526 N N . PHE B 1 161 ? 7.297 -12.93 -1.11 1 98.94 161 PHE B N 1
ATOM 2527 C CA . PHE B 1 161 ? 7.367 -13.305 -2.516 1 98.94 161 PHE B CA 1
ATOM 2528 C C . PHE B 1 161 ? 8.617 -12.727 -3.172 1 98.94 161 PHE B C 1
ATOM 2530 O O . PHE B 1 161 ? 9.32 -13.43 -3.902 1 98.94 161 PHE B O 1
ATOM 2537 N N . ARG B 1 162 ? 8.875 -11.445 -2.879 1 98.88 162 ARG B N 1
ATOM 2538 C CA . ARG B 1 162 ? 10.039 -10.789 -3.465 1 98.88 162 ARG B CA 1
ATOM 2539 C C . ARG B 1 162 ? 11.328 -11.484 -3.045 1 98.88 162 ARG B C 1
ATOM 2541 O O . ARG B 1 162 ? 12.203 -11.734 -3.879 1 98.88 162 ARG B O 1
ATOM 2548 N N . LEU B 1 163 ? 11.422 -11.812 -1.759 1 98.88 163 LEU B N 1
ATOM 2549 C CA . LEU B 1 163 ? 12.633 -12.469 -1.273 1 98.88 163 LEU B CA 1
ATOM 2550 C C . LEU B 1 163 ? 12.805 -13.844 -1.921 1 98.88 163 LEU B C 1
ATOM 2552 O O . LEU B 1 163 ? 13.922 -14.234 -2.27 1 98.88 163 LEU B O 1
ATOM 2556 N N . TRP B 1 164 ? 11.695 -14.531 -2.15 1 98.88 164 TRP B N 1
ATOM 2557 C CA . TRP B 1 164 ? 11.758 -15.828 -2.812 1 98.88 164 TRP B CA 1
ATOM 2558 C C . TRP B 1 164 ? 12.227 -15.688 -4.254 1 98.88 164 TRP B C 1
ATOM 2560 O O . TRP B 1 164 ? 13 -16.516 -4.746 1 98.88 164 TRP B O 1
ATOM 2570 N N . LEU B 1 165 ? 11.789 -14.68 -4.891 1 98.69 165 LEU B N 1
ATOM 2571 C CA . LEU B 1 165 ? 12.086 -14.469 -6.301 1 98.69 165 LEU B CA 1
ATOM 2572 C C . LEU B 1 165 ? 13.555 -14.102 -6.496 1 98.69 165 LEU B C 1
ATOM 2574 O O . LEU B 1 165 ? 14.055 -14.109 -7.625 1 98.69 165 LEU B O 1
ATOM 2578 N N . LEU B 1 166 ? 14.297 -13.812 -5.402 1 97.88 166 LEU B N 1
ATOM 2579 C CA . LEU B 1 166 ? 15.719 -13.484 -5.484 1 97.88 166 LEU B CA 1
ATOM 2580 C C . LEU B 1 166 ? 16.578 -14.742 -5.461 1 97.88 166 LEU B C 1
ATOM 2582 O O . LEU B 1 166 ? 17.781 -14.688 -5.699 1 97.88 166 LEU B O 1
ATOM 2586 N N . ARG B 1 167 ? 15.938 -15.859 -5.219 1 94.19 167 ARG B N 1
ATOM 2587 C CA . ARG B 1 167 ? 16.656 -17.125 -5.199 1 94.19 167 ARG B CA 1
ATOM 2588 C C . ARG B 1 167 ? 17.016 -17.578 -6.609 1 94.19 167 ARG B C 1
ATOM 2590 O O . ARG B 1 167 ? 16.312 -17.234 -7.57 1 94.19 167 ARG B O 1
#

Nearest PDB structures (foldseek):
  2gyq-assembly1_B  TM=7.796E-01  e=2.561E-02  Rhodopseudomonas palustris CGA009
  1zs3-assembly1_H  TM=7.209E-01  e=4.787E-01  Lactococcus lactis
  4rc7-assembly1_A  TM=6.377E-01  e=1.152E+00  Synechococcus elongatus PCC 7942 = FACHB-805
  6n63-assembly1_A-2  TM=3.550E-01  e=1.558E-01  Bacillus thermotolerans
  6z0c-assembly4_D  TM=3.629E-01  e=9.028E-01  Escherichia coli

InterPro domains:
  IPR005183 Domain of unknown function DUF305, CopM-like [PF03713] (30-165)
  IPR012347 Ferritin-like [G3DSA:1.20.1260.10] (29-167)